Protein AF-0000000070115533 (afdb_homodimer)

Nearest PDB structures (foldseek):
  6m36-assembly1_G  TM=9.032E-01  e=5.619E-07  Bacillus subtilis subsp. subtilis str. 168
  8jzt-assembly1_B  TM=7.294E-01  e=1.011E-05  Mycobacterium tuberculosis H37Rv
  5epv-assembly3_B  TM=5.011E-01  e=3.829E-02  Brucella abortus 2308
  6m36-assembly1_G  TM=9.035E-01  e=6.327E-07  Bacillus subtilis subsp. subtilis str. 168
  8jzt-assembly1_B  TM=7.288E-01  e=1.534E-05  Mycobacterium tuberculosis H37Rv

InterPro domains:
  IPR003594 Histidine kinase/HSP90-like ATPase domain [PF13581] (18-121)
  IPR036890 Histidine kinase/HSP90-like ATPase superfamily [G3DSA:3.30.565.10] (3-129)
  IPR036890 Histidine kinase/HSP90-like ATPase superfamily [SSF55874] (38-122)
  IPR050267 Bacterial Anti-sigma-factor Serine-Protein Kinases [PTHR35526] (6-124)

Solvent-accessible surface area (backbone atoms only — not comparable to full-atom values): 14477 Å² total; per-residue (Å²): 130,43,64,37,44,33,37,35,57,42,35,49,54,94,57,26,30,60,25,51,25,48,20,52,52,24,48,41,45,39,33,50,47,74,46,63,70,55,52,49,39,52,36,50,45,46,25,42,56,43,43,42,47,45,74,74,37,81,33,35,30,42,38,38,39,39,33,51,50,39,37,39,39,42,32,42,30,40,67,50,47,61,68,72,60,86,63,57,89,61,65,47,49,69,66,48,48,52,50,41,57,72,52,28,71,46,71,50,76,42,85,45,97,40,14,46,30,42,38,35,34,42,51,67,41,74,95,32,55,38,57,58,35,54,61,76,75,71,78,82,126,131,44,65,38,44,34,37,34,55,41,35,49,54,94,56,27,30,60,24,50,25,50,19,49,52,24,48,40,46,40,33,51,48,72,46,65,70,56,52,50,39,52,35,50,43,46,27,43,55,42,45,42,46,45,74,74,36,80,32,34,30,41,39,38,39,38,34,50,51,38,38,37,38,41,33,42,31,40,66,48,51,58,67,74,60,85,64,59,88,64,65,49,49,71,66,49,48,52,50,40,59,72,51,28,71,45,70,49,76,42,85,43,96,38,14,49,29,42,38,34,33,42,51,68,42,74,94,30,54,38,55,59,36,53,63,74,76,71,78,82,126

pLDDT: mean 80.83, std 20.6, range [27.3, 98.31]

Structure (mmCIF, N/CA/C/O backbone):
data_AF-0000000070115533-model_v1
#
loop_
_entity.id
_entity.type
_entity.pdbx_description
1 polymer 'Anti-sigma regulatory factor (Ser/Thr protein kinase)'
#
loop_
_atom_site.group_PDB
_atom_site.id
_atom_site.type_symbol
_atom_site.label_atom_id
_atom_site.label_alt_id
_atom_site.label_comp_id
_atom_site.label_asym_id
_atom_site.label_entity_id
_atom_site.label_seq_id
_atom_site.pdbx_PDB_ins_code
_atom_site.Cartn_x
_atom_site.Cartn_y
_atom_site.Cartn_z
_atom_site.occupancy
_atom_site.B_iso_or_equiv
_atom_site.auth_seq_id
_atom_site.auth_comp_id
_atom_site.auth_asym_id
_atom_site.auth_atom_id
_atom_site.pdbx_PDB_model_num
ATOM 1 N N . MET A 1 1 ? 18.891 0.621 12.102 1 50.88 1 MET A N 1
ATOM 2 C CA . MET A 1 1 ? 18.078 1.356 11.133 1 50.88 1 MET A CA 1
ATOM 3 C C . MET A 1 1 ? 16.734 0.677 10.914 1 50.88 1 MET A C 1
ATOM 5 O O . MET A 1 1 ? 16.672 -0.545 10.781 1 50.88 1 MET A O 1
ATOM 9 N N . SER A 1 2 ? 15.57 1.283 11.25 1 74.56 2 SER A N 1
ATOM 10 C CA . SER A 1 2 ? 14.281 0.615 11.359 1 74.56 2 SER A CA 1
ATOM 11 C C . SER A 1 2 ? 13.695 0.3 9.992 1 74.56 2 SER A C 1
ATOM 13 O O . SER A 1 2 ? 14.008 0.979 9.008 1 74.56 2 SER A O 1
ATOM 15 N N . ALA A 1 3 ? 13.172 -0.823 9.805 1 89.06 3 ALA A N 1
ATOM 16 C CA . ALA A 1 3 ? 12.602 -1.35 8.57 1 89.06 3 ALA A CA 1
ATOM 17 C C . ALA A 1 3 ? 11.344 -0.578 8.18 1 89.06 3 ALA A C 1
ATOM 19 O O . ALA A 1 3 ? 10.578 -0.143 9.039 1 89.06 3 ALA A O 1
ATOM 20 N N . LEU A 1 4 ? 11.336 -0.186 6.895 1 93.75 4 LEU A N 1
ATOM 21 C CA . LEU A 1 4 ? 10.078 0.305 6.34 1 93.75 4 LEU A CA 1
ATOM 22 C C . LEU A 1 4 ? 9.188 -0.853 5.906 1 93.75 4 LEU A C 1
ATOM 24 O O . LEU A 1 4 ? 9.672 -1.838 5.344 1 93.75 4 LEU A O 1
ATOM 28 N N . THR A 1 5 ? 7.91 -0.71 6.191 1 96.44 5 THR A N 1
ATOM 29 C CA . THR A 1 5 ? 7.016 -1.812 5.855 1 96.44 5 THR A CA 1
ATOM 30 C C . THR A 1 5 ? 5.746 -1.291 5.188 1 96.44 5 THR A C 1
ATOM 32 O O . THR A 1 5 ? 5.363 -0.135 5.379 1 96.44 5 THR A O 1
ATOM 35 N N . ALA A 1 6 ? 5.148 -2.088 4.355 1 96.94 6 ALA A N 1
ATOM 36 C CA . ALA A 1 6 ? 3.824 -1.917 3.76 1 96.94 6 ALA A CA 1
ATOM 37 C C . ALA A 1 6 ? 3.045 -3.23 3.771 1 96.94 6 ALA A C 1
ATOM 39 O O . ALA A 1 6 ? 3.613 -4.297 3.529 1 96.94 6 ALA A O 1
ATOM 40 N N . HIS A 1 7 ? 1.827 -3.104 4.129 1 96.38 7 HIS A N 1
ATOM 41 C CA . HIS A 1 7 ? 0.889 -4.219 4.109 1 96.38 7 HIS A CA 1
ATOM 42 C C . HIS A 1 7 ? -0.389 -3.855 3.363 1 96.38 7 HIS A C 1
ATOM 44 O O . HIS A 1 7 ? -0.974 -2.797 3.604 1 96.38 7 HIS A O 1
ATOM 50 N N . LEU A 1 8 ? -0.762 -4.766 2.52 1 95.94 8 LEU A N 1
ATOM 51 C CA . LEU A 1 8 ? -1.963 -4.535 1.724 1 95.94 8 LEU A CA 1
ATOM 52 C C . LEU A 1 8 ? -2.799 -5.809 1.624 1 95.94 8 LEU A C 1
ATOM 54 O O . LEU A 1 8 ? -2.277 -6.875 1.288 1 95.94 8 LEU A O 1
ATOM 58 N N . ASP A 1 9 ? -4.078 -5.66 1.971 1 94.06 9 ASP A N 1
ATOM 59 C CA . ASP A 1 9 ? -5.012 -6.699 1.546 1 94.06 9 ASP A CA 1
ATOM 60 C C . ASP A 1 9 ? -5.293 -6.605 0.048 1 94.06 9 ASP A C 1
ATOM 62 O O . ASP A 1 9 ? -5.559 -5.52 -0.473 1 94.06 9 ASP A O 1
ATOM 66 N N . VAL A 1 10 ? -5.207 -7.723 -0.611 1 93.56 10 VAL A N 1
ATOM 67 C CA . VAL A 1 10 ? -5.402 -7.773 -2.057 1 93.56 10 VAL A CA 1
ATOM 68 C C . VAL A 1 10 ? -6.52 -8.758 -2.393 1 93.56 10 VAL A C 1
ATOM 70 O O . VAL A 1 10 ? -6.293 -9.969 -2.445 1 93.56 10 VAL A O 1
ATOM 73 N N . PRO A 1 11 ? -7.703 -8.211 -2.57 1 89.5 11 PRO A N 1
ATOM 74 C CA . PRO A 1 11 ? -8.742 -9.117 -3.084 1 89.5 11 PRO A CA 1
ATOM 75 C C . PRO A 1 11 ? -8.367 -9.734 -4.43 1 89.5 11 PRO A C 1
ATOM 77 O O . PRO A 1 11 ? -7.867 -9.039 -5.316 1 89.5 11 PRO A O 1
ATOM 80 N N . LEU A 1 12 ? -8.625 -11.055 -4.465 1 86.88 12 LEU A N 1
ATOM 81 C CA . LEU A 1 12 ? -8.172 -11.766 -5.652 1 86.88 12 LEU A CA 1
ATOM 82 C C . LEU A 1 12 ? -9.227 -11.727 -6.75 1 86.88 12 LEU A C 1
ATOM 84 O O . LEU A 1 12 ? -10.32 -12.273 -6.59 1 86.88 12 LEU A O 1
ATOM 88 N N . ASN A 1 13 ? -8.953 -10.922 -7.746 1 85.62 13 ASN A N 1
ATOM 89 C CA . ASN A 1 13 ? -9.703 -10.805 -8.992 1 85.62 13 ASN A CA 1
ATOM 90 C C . ASN A 1 13 ? -8.773 -10.664 -10.195 1 85.62 13 ASN A C 1
ATOM 92 O O . ASN A 1 13 ? -7.551 -10.695 -10.047 1 85.62 13 ASN A O 1
ATOM 96 N N . GLN A 1 14 ? -9.242 -10.594 -11.398 1 84.69 14 GLN A N 1
ATOM 97 C CA . GLN A 1 14 ? -8.438 -10.555 -12.617 1 84.69 14 GLN A CA 1
ATOM 98 C C . GLN A 1 14 ? -7.516 -9.344 -12.633 1 84.69 14 GLN A C 1
ATOM 100 O O . GLN A 1 14 ? -6.445 -9.383 -13.242 1 84.69 14 GLN A O 1
ATOM 105 N N . GLY A 1 15 ? -7.879 -8.258 -11.969 1 90.94 15 GLY A N 1
ATOM 106 C CA . GLY A 1 15 ? -7.074 -7.051 -11.977 1 90.94 15 GLY A CA 1
ATOM 107 C C . GLY A 1 15 ? -6.121 -6.957 -10.797 1 90.94 15 GLY A C 1
ATOM 108 O O . GLY A 1 15 ? -5.316 -6.027 -10.711 1 90.94 15 GLY A O 1
ATOM 109 N N . ALA A 1 16 ? -6.148 -7.941 -9.984 1 93.62 16 ALA A N 1
ATOM 110 C CA . ALA A 1 16 ? -5.418 -7.887 -8.719 1 93.62 16 ALA A CA 1
ATOM 111 C C . ALA A 1 16 ? -3.92 -7.738 -8.953 1 93.62 16 ALA A C 1
ATOM 113 O O . ALA A 1 16 ? -3.264 -6.906 -8.328 1 93.62 16 ALA A O 1
ATOM 114 N N . PRO A 1 17 ? -3.328 -8.531 -9.938 1 94.94 17 PRO A N 1
ATOM 115 C CA . PRO A 1 17 ? -1.889 -8.359 -10.156 1 94.94 17 PRO A CA 1
ATOM 116 C C . PRO A 1 17 ? -1.519 -6.945 -10.586 1 94.94 17 PRO A C 1
ATOM 118 O O . PRO A 1 17 ? -0.507 -6.402 -10.141 1 94.94 17 PRO A O 1
ATOM 121 N N . GLY A 1 18 ? -2.338 -6.34 -11.398 1 96.31 18 GLY A N 1
ATOM 122 C CA . GLY A 1 18 ? -2.078 -4.988 -11.875 1 96.31 18 GLY A CA 1
ATOM 123 C C . GLY A 1 18 ? -2.121 -3.947 -10.773 1 96.31 18 GLY A C 1
ATOM 124 O O . GLY A 1 18 ? -1.222 -3.111 -10.672 1 96.31 18 GLY A O 1
ATOM 125 N N . THR A 1 19 ? -3.135 -3.98 -9.977 1 95.12 19 THR A N 1
ATOM 126 C CA . THR A 1 19 ? -3.268 -2.994 -8.906 1 95.12 19 THR A CA 1
ATOM 127 C C . THR A 1 19 ? -2.201 -3.211 -7.836 1 95.12 19 THR A C 1
ATOM 129 O O . THR A 1 19 ? -1.69 -2.248 -7.258 1 95.12 19 THR A O 1
ATOM 132 N N . ALA A 1 20 ? -1.867 -4.438 -7.555 1 97.25 20 ALA A N 1
ATOM 133 C CA . ALA A 1 20 ? -0.802 -4.742 -6.602 1 97.25 20 ALA A CA 1
ATOM 134 C C . ALA A 1 20 ? 0.535 -4.18 -7.074 1 97.25 20 ALA A C 1
ATOM 136 O O . ALA A 1 20 ? 1.274 -3.576 -6.293 1 97.25 20 ALA A O 1
ATOM 137 N N . ARG A 1 21 ? 0.796 -4.391 -8.352 1 97.62 21 ARG A N 1
ATOM 138 C CA . ARG A 1 21 ? 2.027 -3.867 -8.938 1 97.62 21 ARG A CA 1
ATOM 139 C C . ARG A 1 21 ? 2.109 -2.354 -8.766 1 97.62 21 ARG A C 1
ATOM 141 O O . ARG A 1 21 ? 3.129 -1.827 -8.312 1 97.62 21 ARG A O 1
ATOM 148 N N . ARG A 1 22 ? 1.046 -1.705 -9.164 1 97.38 22 ARG A N 1
ATOM 149 C CA . ARG A 1 22 ? 1.038 -0.247 -9.102 1 97.38 22 ARG A CA 1
ATOM 150 C C . ARG A 1 22 ? 1.235 0.238 -7.668 1 97.38 22 ARG A C 1
ATOM 152 O O . ARG A 1 22 ? 1.998 1.176 -7.422 1 97.38 22 ARG A O 1
ATOM 159 N N . ALA A 1 23 ? 0.571 -0.405 -6.746 1 97.81 23 ALA A N 1
ATOM 160 C CA . ALA A 1 23 ? 0.682 -0.014 -5.344 1 97.81 23 ALA A CA 1
ATOM 161 C C . ALA A 1 23 ? 2.105 -0.208 -4.832 1 97.81 23 ALA A C 1
ATOM 163 O O . ALA A 1 23 ? 2.672 0.687 -4.199 1 97.81 23 ALA A O 1
ATOM 164 N N . VAL A 1 24 ? 2.707 -1.347 -5.102 1 98.25 24 VAL A N 1
ATOM 165 C CA . VAL A 1 24 ? 4.031 -1.672 -4.582 1 98.25 24 VAL A CA 1
ATOM 166 C C . VAL A 1 24 ? 5.074 -0.746 -5.203 1 98.25 24 VAL A C 1
ATOM 168 O O . VAL A 1 24 ? 5.965 -0.249 -4.508 1 98.25 24 VAL A O 1
ATOM 171 N N . VAL A 1 25 ? 4.988 -0.488 -6.473 1 98.12 25 VAL A N 1
ATOM 172 C CA . VAL A 1 25 ? 5.938 0.396 -7.137 1 98.12 25 VAL A CA 1
ATOM 173 C C . VAL A 1 25 ? 5.852 1.797 -6.535 1 98.12 25 VAL A C 1
ATOM 175 O O . VAL A 1 25 ? 6.879 2.434 -6.277 1 98.12 25 VAL A O 1
ATOM 178 N N . ALA A 1 26 ? 4.66 2.252 -6.289 1 97.06 26 ALA A N 1
ATOM 179 C CA . ALA A 1 26 ? 4.492 3.561 -5.66 1 97.06 26 ALA A CA 1
ATOM 180 C C . ALA A 1 26 ? 5.129 3.588 -4.277 1 97.06 26 ALA A C 1
ATOM 182 O O . ALA A 1 26 ? 5.781 4.566 -3.906 1 97.06 26 ALA A O 1
ATOM 183 N N . VAL A 1 27 ? 4.949 2.537 -3.516 1 97 27 VAL A N 1
ATOM 184 C CA . VAL A 1 27 ? 5.523 2.428 -2.18 1 97 27 VAL A CA 1
ATOM 185 C C . VAL A 1 27 ? 7.047 2.484 -2.266 1 97 27 VAL A C 1
ATOM 187 O O . VAL A 1 27 ? 7.688 3.244 -1.536 1 97 27 VAL A O 1
ATOM 190 N N . LEU A 1 28 ? 7.602 1.729 -3.139 1 97.12 28 LEU A N 1
ATOM 191 C CA . LEU A 1 28 ? 9.055 1.644 -3.268 1 97.12 28 LEU A CA 1
ATOM 192 C C . LEU A 1 28 ? 9.633 2.977 -3.725 1 97.12 28 LEU A C 1
ATOM 194 O O . LEU A 1 28 ? 10.688 3.395 -3.244 1 97.12 28 LEU A O 1
ATOM 198 N N . LEU A 1 29 ? 8.977 3.639 -4.652 1 96 29 LEU A N 1
ATOM 199 C CA . LEU A 1 29 ? 9.398 4.969 -5.078 1 96 29 LEU A CA 1
ATOM 200 C C . LEU A 1 29 ? 9.391 5.941 -3.904 1 96 29 LEU A C 1
ATOM 202 O O . LEU A 1 29 ? 10.328 6.734 -3.746 1 96 29 LEU A O 1
ATOM 206 N N . GLY A 1 30 ? 8.383 5.809 -3.088 1 94.12 30 GLY A N 1
ATOM 207 C CA . GLY A 1 30 ? 8.312 6.652 -1.906 1 94.12 30 GLY A CA 1
ATOM 208 C C . GLY A 1 30 ? 9.422 6.379 -0.91 1 94.12 30 GLY A C 1
ATOM 209 O O . GLY A 1 30 ? 9.781 7.254 -0.121 1 94.12 30 GLY A O 1
ATOM 210 N N . TRP A 1 31 ? 9.906 5.176 -0.931 1 94.38 31 TRP A N 1
ATOM 211 C CA . TRP A 1 31 ? 10.953 4.785 0.004 1 94.38 31 TRP A CA 1
ATOM 212 C C . TRP A 1 31 ? 12.336 5.121 -0.555 1 94.38 31 TRP A C 1
ATOM 214 O O . TRP A 1 31 ? 13.352 4.898 0.108 1 94.38 31 TRP A O 1
ATOM 224 N N . GLY A 1 32 ? 12.352 5.613 -1.78 1 93.19 32 GLY A N 1
ATOM 225 C CA . GLY A 1 32 ? 13.602 6.137 -2.305 1 93.19 32 GLY A CA 1
ATOM 226 C C . GLY A 1 32 ? 14.242 5.227 -3.328 1 93.19 32 GLY A C 1
ATOM 227 O O . GLY A 1 32 ? 15.352 5.496 -3.799 1 93.19 32 GLY A O 1
ATOM 228 N N . PHE A 1 33 ? 13.609 4.109 -3.672 1 95.19 33 PHE A N 1
ATOM 229 C CA . PHE A 1 33 ? 14.125 3.254 -4.738 1 95.19 33 PHE A CA 1
ATOM 230 C C . PHE A 1 33 ? 13.812 3.846 -6.105 1 95.19 33 PHE A C 1
ATOM 232 O O . PHE A 1 33 ? 12.656 4.16 -6.402 1 95.19 33 PHE A O 1
ATOM 239 N N . ARG A 1 34 ? 14.922 3.912 -7.016 1 93.94 34 ARG A N 1
ATOM 240 C CA . ARG A 1 34 ? 14.719 4.719 -8.211 1 93.94 34 ARG A CA 1
ATOM 241 C C . ARG A 1 34 ? 15.203 3.988 -9.461 1 93.94 34 ARG A C 1
ATOM 243 O O . ARG A 1 34 ? 14.906 4.398 -10.586 1 93.94 34 ARG A O 1
ATOM 250 N N . ASP A 1 35 ? 15.93 2.9 -9.375 1 96.25 35 ASP A N 1
ATOM 251 C CA . ASP A 1 35 ? 16.438 2.205 -10.555 1 96.25 35 ASP A CA 1
ATOM 252 C C . ASP A 1 35 ? 15.305 1.563 -11.352 1 96.25 35 ASP A C 1
ATOM 254 O O . ASP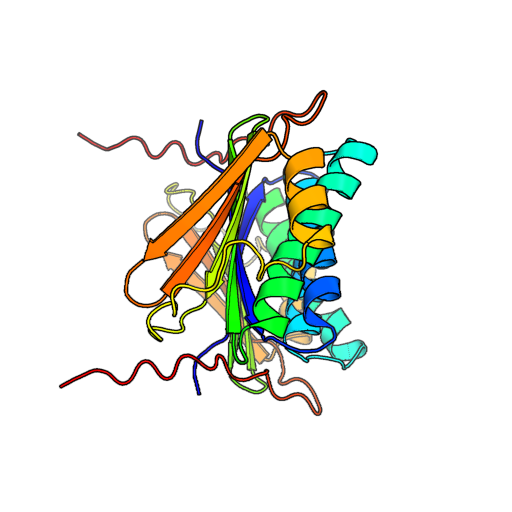 A 1 35 ? 14.633 0.657 -10.859 1 96.25 35 ASP A O 1
ATOM 258 N N . PRO A 1 36 ? 15.148 2.01 -12.617 1 96.5 36 PRO A N 1
ATOM 259 C CA . PRO A 1 36 ? 13.984 1.562 -13.375 1 96.5 36 PRO A CA 1
ATOM 260 C C . PRO A 1 36 ? 14 0.061 -13.656 1 96.5 36 PRO A C 1
ATOM 262 O O . PRO A 1 36 ? 12.953 -0.589 -13.625 1 96.5 36 PRO A O 1
ATOM 265 N N . GLU A 1 37 ? 15.148 -0.45 -13.953 1 96.25 37 GLU A N 1
ATOM 266 C CA . GLU A 1 37 ? 15.234 -1.881 -14.227 1 96.25 37 GLU A CA 1
ATOM 267 C C . GLU A 1 37 ? 14.938 -2.703 -12.977 1 96.25 37 GLU A C 1
ATOM 269 O O . GLU A 1 37 ? 14.273 -3.738 -13.055 1 96.25 37 GLU A O 1
ATOM 274 N N . TRP A 1 38 ? 15.43 -2.219 -11.898 1 96.94 38 TRP A N 1
ATOM 275 C CA . TRP A 1 38 ? 15.18 -2.889 -10.625 1 96.94 38 TRP A CA 1
ATOM 276 C C . TRP A 1 38 ? 13.703 -2.822 -10.258 1 96.94 38 TRP A C 1
ATOM 278 O O . TRP A 1 38 ? 13.125 -3.814 -9.812 1 96.94 38 TRP A O 1
ATOM 288 N N . LEU A 1 39 ? 13.078 -1.67 -10.469 1 97.69 39 LEU A N 1
ATOM 289 C CA . LEU A 1 39 ? 11.648 -1.509 -10.188 1 97.69 39 LEU A CA 1
ATOM 290 C C . LEU A 1 39 ? 10.812 -2.402 -11.102 1 97.69 39 LEU A C 1
ATOM 292 O O . LEU A 1 39 ? 9.805 -2.959 -10.672 1 97.69 39 LEU A O 1
ATOM 296 N N . ASP A 1 40 ? 11.227 -2.566 -12.297 1 97.19 40 ASP A N 1
ATOM 297 C CA . ASP A 1 40 ? 10.555 -3.473 -13.219 1 97.19 40 ASP A CA 1
ATOM 298 C C . ASP A 1 40 ? 10.625 -4.914 -12.727 1 97.19 40 ASP A C 1
ATOM 300 O O . ASP A 1 40 ? 9.633 -5.648 -12.789 1 97.19 40 ASP A O 1
ATOM 304 N N . ALA A 1 41 ? 11.781 -5.25 -12.266 1 96.94 41 ALA A N 1
ATOM 305 C CA . ALA A 1 41 ? 11.953 -6.598 -11.727 1 96.94 41 ALA A CA 1
ATOM 306 C C . ALA A 1 41 ? 11.055 -6.82 -10.516 1 96.94 41 ALA A C 1
ATOM 308 O O . ALA A 1 41 ? 10.406 -7.863 -10.391 1 96.94 41 ALA A O 1
ATOM 309 N N . ALA A 1 42 ? 11.031 -5.855 -9.625 1 97.75 42 ALA A N 1
ATOM 310 C CA . ALA A 1 42 ? 10.156 -5.926 -8.461 1 97.75 42 ALA A CA 1
ATOM 311 C C . ALA A 1 42 ? 8.703 -6.086 -8.875 1 97.75 42 ALA A C 1
ATOM 313 O O . ALA A 1 42 ? 7.973 -6.902 -8.305 1 97.75 42 ALA A O 1
ATOM 314 N N . ALA A 1 43 ? 8.297 -5.328 -9.859 1 97.81 43 ALA A N 1
ATOM 315 C CA . ALA A 1 43 ? 6.93 -5.367 -10.359 1 97.81 43 ALA A CA 1
ATOM 316 C C . ALA A 1 43 ? 6.582 -6.754 -10.906 1 97.81 43 ALA A C 1
ATOM 318 O O . ALA A 1 43 ? 5.484 -7.262 -10.664 1 97.81 43 ALA A O 1
ATOM 319 N N . VAL A 1 44 ? 7.465 -7.316 -11.648 1 96.88 44 VAL A N 1
ATOM 320 C CA . VAL A 1 44 ? 7.242 -8.648 -12.195 1 96.88 44 VAL A CA 1
ATOM 321 C C . VAL A 1 44 ? 7.074 -9.656 -11.062 1 96.88 44 VAL A C 1
ATOM 323 O O . VAL A 1 44 ? 6.168 -10.492 -11.094 1 96.88 44 VAL A O 1
ATOM 326 N N . VAL A 1 45 ? 7.926 -9.57 -10.047 1 96.25 45 VAL A N 1
ATOM 327 C CA . VAL A 1 45 ? 7.863 -10.484 -8.914 1 96.25 45 VAL A CA 1
ATOM 328 C C . VAL A 1 45 ? 6.508 -10.367 -8.219 1 96.25 45 VAL A C 1
ATOM 330 O O . VAL A 1 45 ? 5.855 -11.375 -7.941 1 96.25 45 VAL A O 1
ATOM 333 N N . VAL A 1 46 ? 6.047 -9.156 -8.008 1 96.56 46 VAL A N 1
ATOM 334 C CA . VAL A 1 46 ? 4.758 -8.922 -7.371 1 96.56 46 VAL A CA 1
ATOM 335 C C . VAL A 1 46 ? 3.639 -9.516 -8.227 1 96.56 46 VAL A C 1
ATOM 337 O O . VAL A 1 46 ? 2.746 -10.195 -7.715 1 96.56 46 VAL A O 1
ATOM 340 N N . SER A 1 47 ? 3.703 -9.281 -9.492 1 95.31 47 SER A N 1
ATOM 341 C CA . SER A 1 47 ? 2.688 -9.781 -10.414 1 95.31 47 SER A CA 1
ATOM 342 C C . SER A 1 47 ? 2.613 -11.305 -10.383 1 95.31 47 SER A C 1
ATOM 344 O O . SER A 1 47 ? 1.521 -11.875 -10.383 1 95.31 47 SER A O 1
ATOM 346 N N . GLU A 1 48 ? 3.742 -11.859 -10.398 1 92.69 48 GLU A N 1
ATOM 347 C CA . GLU A 1 48 ? 3.783 -13.312 -10.398 1 92.69 48 GLU A CA 1
ATOM 348 C C . GLU A 1 48 ? 3.25 -13.883 -9.086 1 92.69 48 GLU A C 1
ATOM 350 O O . GLU A 1 48 ? 2.512 -14.875 -9.086 1 92.69 48 GLU A O 1
ATOM 355 N N . LEU A 1 49 ? 3.67 -13.32 -7.961 1 91.56 49 LEU A N 1
ATOM 356 C CA . LEU A 1 49 ? 3.203 -13.773 -6.656 1 91.56 49 LEU A CA 1
ATOM 357 C C . LEU A 1 49 ? 1.684 -13.672 -6.555 1 91.56 49 LEU A C 1
ATOM 359 O O . LEU A 1 49 ? 1.024 -14.617 -6.109 1 91.56 49 LEU A O 1
ATOM 363 N N . VAL A 1 50 ? 1.118 -12.578 -6.965 1 91.81 50 VAL A N 1
ATOM 364 C CA . VAL A 1 50 ? -0.318 -12.336 -6.855 1 91.81 50 VAL A CA 1
ATOM 365 C C . VAL A 1 50 ? -1.061 -13.203 -7.875 1 91.81 50 VAL A C 1
ATOM 367 O O . VAL A 1 50 ? -2.123 -13.75 -7.57 1 91.81 50 VAL A O 1
ATOM 370 N N . THR A 1 51 ? -0.517 -13.328 -9.07 1 88.62 51 THR A N 1
ATOM 371 C CA . THR A 1 51 ? -1.121 -14.188 -10.086 1 88.62 51 THR A CA 1
ATOM 372 C C . THR A 1 51 ? -1.208 -15.625 -9.602 1 88.62 51 THR A C 1
ATOM 374 O O . THR A 1 51 ? -2.227 -16.297 -9.789 1 88.62 51 THR A O 1
ATOM 377 N N . ASN A 1 52 ? -0.164 -16.078 -8.977 1 83.75 52 ASN A N 1
ATOM 378 C CA . ASN A 1 52 ? -0.182 -17.438 -8.422 1 83.75 52 ASN A CA 1
ATOM 379 C C . ASN A 1 52 ? -1.271 -17.594 -7.371 1 83.75 52 ASN A C 1
ATOM 381 O O . ASN A 1 52 ? -1.961 -18.625 -7.336 1 83.75 52 ASN A O 1
ATOM 385 N N . ALA A 1 53 ? -1.358 -16.625 -6.535 1 82.88 53 ALA A N 1
ATOM 386 C CA . ALA A 1 53 ? -2.396 -16.641 -5.508 1 82.88 53 ALA A CA 1
ATOM 387 C C . ALA A 1 53 ? -3.787 -16.672 -6.133 1 82.88 53 ALA A C 1
ATOM 389 O O . ALA A 1 53 ? -4.688 -17.359 -5.637 1 82.88 53 ALA A O 1
ATOM 390 N N . VAL A 1 54 ? -4.004 -15.906 -7.156 1 79.69 54 VAL A N 1
ATOM 391 C CA . VAL A 1 54 ? -5.281 -15.867 -7.863 1 79.69 54 VAL A CA 1
ATOM 392 C C . VAL A 1 54 ? -5.598 -17.25 -8.438 1 79.69 54 VAL A C 1
ATOM 394 O O . VAL A 1 54 ? -6.738 -17.703 -8.367 1 79.69 54 VAL A O 1
ATOM 397 N N . ARG A 1 55 ? -4.605 -17.875 -9.039 1 78.38 55 ARG A N 1
ATOM 398 C CA . ARG A 1 55 ? -4.773 -19.172 -9.688 1 78.38 55 ARG A CA 1
ATOM 399 C C . ARG A 1 55 ? -5.098 -20.25 -8.664 1 78.38 55 ARG A C 1
ATOM 401 O O . ARG A 1 55 ? -5.836 -21.188 -8.961 1 78.38 55 ARG A O 1
ATOM 408 N N . HIS A 1 56 ? -4.473 -20.125 -7.504 1 73.12 56 HIS A N 1
ATOM 409 C CA . HIS A 1 56 ? -4.586 -21.203 -6.527 1 73.12 56 HIS A CA 1
ATOM 410 C C . HIS A 1 56 ? -5.734 -20.953 -5.559 1 73.12 56 HIS A C 1
ATOM 412 O O . HIS A 1 56 ? -6.078 -21.828 -4.762 1 73.12 56 HIS A O 1
ATOM 418 N N . GLY A 1 57 ? -6.152 -19.828 -5.52 1 64.19 57 GLY A N 1
ATOM 419 C CA . GLY A 1 57 ? -7.184 -19.609 -4.516 1 64.19 57 GLY A CA 1
ATOM 420 C C . GLY A 1 57 ? -8.031 -18.375 -4.801 1 64.19 57 GLY A C 1
ATOM 421 O O . GLY A 1 57 ? -7.734 -17.609 -5.715 1 64.19 57 GLY A O 1
ATOM 422 N N . GLY A 1 58 ? -9.242 -18.359 -4.422 1 66.38 58 GLY A N 1
ATOM 423 C CA . GLY A 1 58 ? -10.133 -17.219 -4.32 1 66.38 58 GLY A CA 1
ATOM 424 C C . GLY A 1 58 ? -9.961 -16.438 -3.033 1 66.38 58 GLY A C 1
ATOM 425 O O . GLY A 1 58 ? -9.102 -16.766 -2.211 1 66.38 58 GLY A O 1
ATOM 426 N N . GLY A 1 59 ? -10.469 -15.273 -2.902 1 80.12 59 GLY A N 1
ATOM 427 C CA . GLY A 1 59 ? -10.508 -14.531 -1.655 1 80.12 59 GLY A CA 1
ATOM 428 C C . GLY A 1 59 ? -9.562 -13.336 -1.644 1 80.12 59 GLY A C 1
ATOM 429 O O . GLY A 1 59 ? -9.562 -12.531 -2.576 1 80.12 59 GLY A O 1
ATOM 430 N N . CYS A 1 60 ? -8.914 -13.273 -0.552 1 85.88 60 CYS A N 1
ATOM 431 C CA . CYS A 1 60 ? -8.055 -12.133 -0.276 1 85.88 60 CYS A CA 1
ATOM 432 C C . CYS A 1 60 ? -6.695 -12.578 0.248 1 85.88 60 CYS A C 1
ATOM 434 O O . CYS A 1 60 ? -6.613 -13.5 1.062 1 85.88 60 CYS A O 1
ATOM 436 N N . VAL A 1 61 ? -5.656 -12 -0.341 1 89.75 61 VAL A N 1
ATOM 437 C CA . VAL A 1 61 ? -4.328 -12.305 0.181 1 89.75 61 VAL A CA 1
ATOM 438 C C . VAL A 1 61 ? -3.719 -11.055 0.81 1 89.75 61 VAL A C 1
ATOM 440 O O . VAL A 1 61 ? -4.133 -9.938 0.507 1 89.75 61 VAL A O 1
ATOM 443 N N . ALA A 1 62 ? -2.777 -11.344 1.721 1 92.81 62 ALA A N 1
ATOM 444 C CA . ALA A 1 62 ? -2.002 -10.266 2.33 1 92.81 62 ALA A CA 1
ATOM 445 C C . ALA A 1 62 ? -0.659 -10.094 1.627 1 92.81 62 ALA A C 1
ATOM 447 O O . ALA A 1 62 ? 0.141 -11.023 1.562 1 92.81 62 ALA A O 1
ATOM 448 N N . LEU A 1 63 ? -0.446 -8.938 1.071 1 95.44 63 LEU A N 1
ATOM 449 C CA . LEU A 1 63 ? 0.825 -8.562 0.458 1 95.44 63 LEU A CA 1
ATOM 450 C C . LEU A 1 63 ? 1.651 -7.695 1.404 1 95.44 63 LEU A C 1
ATOM 452 O O . LEU A 1 63 ? 1.154 -6.703 1.94 1 95.44 63 LEU A O 1
ATOM 456 N N . HIS A 1 64 ? 2.877 -8.156 1.639 1 96.25 64 HIS A N 1
ATOM 457 C CA . HIS A 1 64 ? 3.779 -7.445 2.541 1 96.25 64 HIS A CA 1
ATOM 458 C C . HIS A 1 64 ? 5.078 -7.066 1.836 1 96.25 64 HIS A C 1
ATOM 460 O O . HIS A 1 64 ? 5.629 -7.859 1.068 1 96.25 64 HIS A O 1
ATOM 466 N N . VAL A 1 65 ? 5.527 -5.828 2.045 1 97.62 65 VAL A N 1
ATOM 467 C CA . VAL A 1 65 ? 6.816 -5.34 1.565 1 97.62 65 VAL A CA 1
ATOM 468 C C . VAL A 1 65 ? 7.629 -4.793 2.734 1 97.62 65 VAL A C 1
ATOM 470 O O . VAL A 1 65 ? 7.109 -4.047 3.566 1 97.62 65 VAL A O 1
ATOM 473 N N . GLU A 1 66 ? 8.859 -5.211 2.812 1 96.5 66 GLU A N 1
ATOM 474 C CA . GLU A 1 66 ? 9.773 -4.727 3.842 1 96.5 66 GLU A CA 1
ATOM 475 C C . GLU A 1 66 ? 11.094 -4.266 3.232 1 96.5 66 GLU A C 1
ATOM 477 O O . GLU A 1 66 ? 11.688 -4.973 2.414 1 96.5 66 GLU A O 1
ATOM 482 N N . ALA A 1 67 ? 11.516 -3.07 3.672 1 95.56 67 ALA A N 1
ATOM 483 C CA . ALA A 1 67 ? 12.789 -2.543 3.174 1 95.56 67 ALA A CA 1
ATOM 484 C C . ALA A 1 67 ? 13.742 -2.234 4.324 1 95.56 67 ALA A C 1
ATOM 486 O O . ALA A 1 67 ? 13.344 -1.634 5.324 1 95.56 67 ALA A O 1
ATOM 487 N N . HIS A 1 68 ? 14.898 -2.695 4.195 1 90.69 68 HIS A N 1
ATOM 488 C CA . HIS A 1 68 ? 16.031 -2.404 5.07 1 90.69 68 HIS A CA 1
ATOM 489 C C . HIS A 1 68 ? 17.266 -2.023 4.262 1 90.69 68 HIS A C 1
ATOM 491 O O . HIS A 1 68 ? 17.953 -2.893 3.719 1 90.69 68 HIS A O 1
ATOM 497 N N . GLY A 1 69 ? 17.547 -0.69 4.328 1 88.44 69 GLY A N 1
ATOM 498 C CA . GLY A 1 69 ? 18.625 -0.25 3.447 1 88.44 69 GLY A CA 1
ATOM 499 C C . GLY A 1 69 ? 18.344 -0.525 1.982 1 88.44 69 GLY A C 1
ATOM 500 O O . GLY A 1 69 ? 17.328 -0.067 1.442 1 88.44 69 GLY A O 1
ATOM 501 N N . GLU A 1 70 ? 19.219 -1.312 1.374 1 89.75 70 GLU A N 1
ATOM 502 C CA . GLU A 1 70 ? 19.062 -1.621 -0.043 1 89.75 70 GLU A CA 1
ATOM 503 C C . GLU A 1 70 ? 18.312 -2.941 -0.236 1 89.75 70 GLU A C 1
ATOM 505 O O . GLU A 1 70 ? 18.109 -3.381 -1.368 1 89.75 70 GLU A O 1
ATOM 510 N N . ARG A 1 71 ? 17.938 -3.531 0.786 1 92.75 71 ARG A N 1
ATOM 511 C CA . ARG A 1 71 ? 17.297 -4.844 0.729 1 92.75 71 ARG A CA 1
ATOM 512 C C . ARG A 1 71 ? 15.781 -4.727 0.845 1 92.75 71 ARG A C 1
ATOM 514 O O . ARG A 1 71 ? 15.273 -4 1.704 1 92.75 71 ARG A O 1
ATOM 521 N N . VAL A 1 72 ? 15.164 -5.414 -0.053 1 96.88 72 VAL A N 1
ATOM 522 C CA . VAL A 1 72 ? 13.703 -5.418 -0.036 1 96.88 72 VAL A CA 1
ATOM 523 C C . VAL A 1 72 ? 13.188 -6.855 -0.068 1 96.88 72 VAL A C 1
ATOM 525 O O . VAL A 1 72 ? 13.664 -7.672 -0.862 1 96.88 72 VAL A O 1
ATOM 528 N N . MET A 1 73 ? 12.281 -7.129 0.834 1 97.38 73 MET A N 1
ATOM 529 C CA . MET A 1 73 ? 11.547 -8.398 0.868 1 97.38 73 MET A CA 1
ATOM 530 C C . MET A 1 73 ? 10.094 -8.188 0.476 1 97.38 73 MET A C 1
ATOM 532 O O . MET A 1 73 ? 9.453 -7.23 0.917 1 97.38 73 MET A O 1
ATOM 536 N N . VAL A 1 74 ? 9.578 -9.086 -0.375 1 97.44 74 VAL A N 1
ATOM 537 C CA . VAL A 1 74 ? 8.172 -9.102 -0.754 1 97.44 74 VAL A CA 1
ATOM 538 C C . VAL A 1 74 ? 7.555 -10.453 -0.417 1 97.44 74 VAL A C 1
ATOM 540 O O . VAL A 1 74 ? 8.141 -11.5 -0.715 1 97.44 74 VAL A O 1
ATOM 543 N N . SER A 1 75 ? 6.367 -10.422 0.197 1 94.88 75 SER A N 1
ATOM 544 C CA . SER A 1 75 ? 5.723 -11.688 0.513 1 94.88 75 SER A CA 1
ATOM 545 C C . SER A 1 75 ? 4.215 -11.609 0.306 1 94.88 75 SER A C 1
ATOM 547 O O . SER A 1 75 ? 3.627 -10.531 0.39 1 94.88 75 SER A O 1
ATOM 549 N N . VAL A 1 76 ? 3.646 -12.695 -0.01 1 92.56 76 VAL A N 1
ATOM 550 C CA . VAL A 1 76 ? 2.201 -12.867 -0.122 1 92.56 76 VAL A CA 1
ATOM 551 C C . VAL A 1 76 ? 1.752 -14.047 0.735 1 92.56 76 VAL A C 1
ATOM 553 O O . VAL A 1 76 ? 2.348 -15.125 0.678 1 92.56 76 VAL A O 1
ATOM 556 N N . ALA A 1 77 ? 0.783 -13.758 1.604 1 88.25 77 ALA A N 1
ATOM 557 C CA . ALA A 1 77 ? 0.224 -14.805 2.459 1 88.25 77 ALA A CA 1
ATOM 558 C C . ALA A 1 77 ? -1.25 -15.039 2.143 1 88.25 77 ALA A C 1
ATOM 560 O O . ALA A 1 77 ? -2.02 -14.094 1.994 1 88.25 77 ALA A O 1
ATOM 561 N N . ASP A 1 78 ? -1.603 -16.281 1.848 1 76 78 ASP A N 1
ATOM 562 C CA . ASP A 1 78 ? -3 -16.656 1.653 1 76 78 ASP A CA 1
ATOM 563 C C . ASP A 1 78 ? -3.643 -17.094 2.973 1 76 78 ASP A C 1
ATOM 565 O O . ASP A 1 78 ? -2.965 -17.609 3.859 1 76 78 ASP A O 1
ATOM 569 N N . GLY A 1 79 ? -4.641 -16.375 3.568 1 57.56 79 GLY A N 1
ATOM 570 C CA . GLY A 1 79 ? -5.355 -16.812 4.758 1 57.56 79 GLY A CA 1
ATOM 571 C C . GLY A 1 79 ? -5.82 -18.25 4.684 1 57.56 79 GLY A C 1
ATOM 572 O O . GLY A 1 79 ? -6.535 -18.734 5.57 1 57.56 79 GLY A O 1
ATOM 573 N N . SER A 1 80 ? -5.867 -18.812 3.598 1 46.22 80 SER A N 1
ATOM 574 C CA . SER A 1 80 ? -6.527 -20.109 3.541 1 46.22 80 SER A CA 1
ATOM 575 C C . SER A 1 80 ? -5.809 -21.141 4.418 1 46.22 80 SER A C 1
ATOM 577 O O . SER A 1 80 ? -4.586 -21.266 4.359 1 46.22 80 SER A O 1
ATOM 579 N N . SER A 1 81 ? -6.25 -21.25 5.672 1 39.59 81 SER A N 1
ATOM 580 C CA . SER A 1 81 ? -5.992 -22.484 6.41 1 39.59 81 SER A CA 1
ATOM 581 C C . SER A 1 81 ? -6.035 -23.703 5.492 1 39.59 81 SER A C 1
ATOM 583 O O . SER A 1 81 ? -6.117 -24.844 5.961 1 39.59 81 SER A O 1
ATOM 585 N N . VAL A 1 82 ? -6.602 -23.656 4.422 1 37.62 82 VAL A N 1
ATOM 586 C CA . VAL A 1 82 ? -6.605 -24.953 3.76 1 37.62 82 VAL A CA 1
ATOM 587 C C . VAL A 1 82 ? -5.168 -25.453 3.602 1 37.62 82 VAL A C 1
ATOM 589 O O . VAL A 1 82 ? -4.258 -24.656 3.332 1 37.62 82 VAL A O 1
ATOM 592 N N . VAL A 1 83 ? -4.914 -26.5 4.375 1 36.44 83 VAL A N 1
ATOM 593 C CA . VAL A 1 83 ? -3.732 -27.359 4.273 1 36.44 83 VAL A CA 1
ATOM 594 C C . VAL A 1 83 ? -3.17 -27.297 2.855 1 36.44 83 VAL A C 1
ATOM 596 O O . VAL A 1 83 ? -3.881 -27.562 1.887 1 36.44 83 VAL A O 1
ATOM 599 N N . PRO A 1 84 ? -2.098 -26.547 2.748 1 38 84 PRO A N 1
ATOM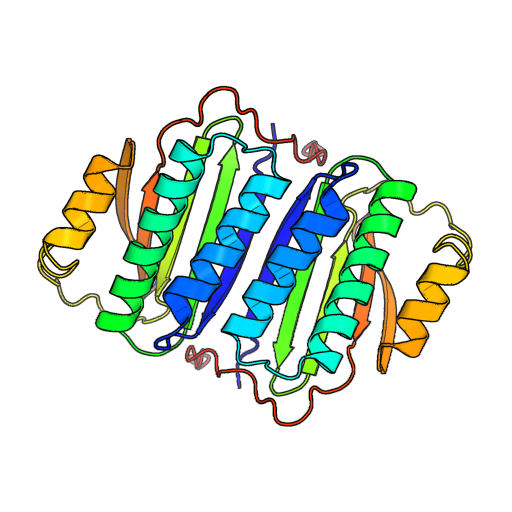 600 C CA . PRO A 1 84 ? -1.44 -26.672 1.446 1 38 84 PRO A CA 1
ATOM 601 C C . PRO A 1 84 ? -1.476 -28.109 0.906 1 38 84 PRO A C 1
ATOM 603 O O . PRO A 1 84 ? -1.164 -29.047 1.634 1 38 84 PRO A O 1
ATOM 606 N N . ARG A 1 85 ? -2.477 -28.469 0.325 1 35.97 85 ARG A N 1
ATOM 607 C CA . ARG A 1 85 ? -2.107 -29.688 -0.388 1 3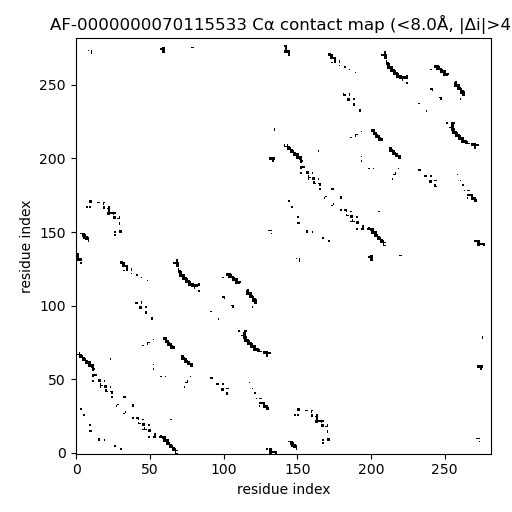5.97 85 ARG A CA 1
ATOM 608 C C . ARG A 1 85 ? -0.706 -29.578 -0.978 1 35.97 85 ARG A C 1
ATOM 610 O O . ARG A 1 85 ? -0.273 -28.484 -1.358 1 35.97 85 ARG A O 1
ATOM 617 N N . ARG A 1 86 ? 0.13 -30.406 -0.511 1 35.75 86 ARG A N 1
ATOM 618 C CA . ARG A 1 86 ? 1.436 -30.609 -1.128 1 35.75 86 ARG A CA 1
ATOM 619 C C . ARG A 1 86 ? 1.414 -30.219 -2.602 1 35.75 86 ARG A C 1
ATOM 621 O O . ARG A 1 86 ? 0.872 -30.953 -3.436 1 35.75 86 ARG A O 1
ATOM 628 N N . ARG A 1 87 ? 0.978 -28.953 -2.832 1 41.06 87 ARG A N 1
ATOM 629 C CA . ARG A 1 87 ? 1.039 -28.719 -4.27 1 41.06 87 ARG A CA 1
ATOM 630 C C . ARG A 1 87 ? 2.475 -28.797 -4.777 1 41.06 87 ARG A C 1
ATOM 632 O O . ARG A 1 87 ? 3.41 -28.406 -4.074 1 41.06 87 ARG A O 1
ATOM 639 N N . ASP A 1 88 ? 2.742 -29.578 -5.688 1 38.59 88 ASP A N 1
ATOM 640 C CA . ASP A 1 88 ? 4 -29.781 -6.395 1 38.59 88 ASP A CA 1
ATOM 641 C C . ASP A 1 88 ? 4.672 -28.453 -6.734 1 38.59 88 ASP A C 1
ATOM 643 O O . ASP A 1 88 ? 3.994 -27.484 -7.055 1 38.59 88 ASP A O 1
ATOM 647 N N . PRO A 1 89 ? 5.84 -28.125 -6.164 1 42.19 89 PRO A N 1
ATOM 648 C CA . PRO A 1 89 ? 6.648 -26.984 -6.598 1 42.19 89 PRO A CA 1
ATOM 649 C C . PRO A 1 89 ? 6.254 -26.469 -7.98 1 42.19 89 PRO A C 1
ATOM 651 O O . PRO A 1 89 ? 6.656 -25.375 -8.375 1 42.19 89 PRO A O 1
ATOM 654 N N . ASP A 1 90 ? 5.621 -27.281 -8.703 1 41.22 90 ASP A N 1
ATOM 655 C CA . ASP A 1 90 ? 5.27 -27.031 -10.102 1 41.22 90 ASP A CA 1
ATOM 656 C C . ASP A 1 90 ? 4.078 -26.078 -10.203 1 41.22 90 ASP A C 1
ATOM 658 O O . ASP A 1 90 ? 3.572 -25.828 -11.305 1 41.22 90 ASP A O 1
ATOM 662 N N . ASP A 1 91 ? 3.449 -25.859 -9.109 1 49.94 91 ASP A N 1
ATOM 663 C CA . ASP A 1 91 ? 2.166 -25.203 -9.281 1 49.94 91 ASP A CA 1
ATOM 664 C C . ASP A 1 91 ? 2.357 -23.719 -9.594 1 49.94 91 ASP A C 1
ATOM 666 O O . ASP A 1 91 ? 1.393 -23 -9.875 1 49.94 91 ASP A O 1
ATOM 670 N N . VAL A 1 92 ? 3.402 -22.984 -8.992 1 49.88 92 VAL A N 1
ATOM 671 C CA . VAL A 1 92 ? 3.705 -21.75 -9.695 1 49.88 92 VAL A CA 1
ATOM 672 C C . VAL A 1 92 ? 3.914 -22.031 -11.18 1 49.88 92 VAL A C 1
ATOM 674 O O . VAL A 1 92 ? 4.668 -22.938 -11.547 1 49.88 92 VAL A O 1
ATOM 677 N N . GLY A 1 93 ? 3.002 -22.031 -11.938 1 53 93 GLY A N 1
ATOM 678 C CA . GLY A 1 93 ? 3.273 -22.344 -13.336 1 53 93 GLY A CA 1
ATOM 679 C C . GLY A 1 93 ? 4.727 -22.141 -13.719 1 53 93 GLY A C 1
ATOM 680 O O . GLY A 1 93 ? 5.43 -21.344 -13.094 1 53 93 GLY A O 1
ATOM 681 N N . GLY A 1 94 ? 5.348 -23.172 -14.164 1 62.09 94 GLY A N 1
ATOM 682 C CA . GLY A 1 94 ? 6.75 -23.312 -14.531 1 62.09 94 GLY A CA 1
ATOM 683 C C . GLY A 1 94 ? 7.375 -22 -15 1 62.09 94 GLY A C 1
ATOM 684 O O . GLY A 1 94 ? 8.5 -21.672 -14.617 1 62.09 94 GLY A O 1
ATOM 685 N N . ARG A 1 95 ? 6.688 -21.094 -15.602 1 73.56 95 ARG A N 1
ATOM 686 C CA . ARG A 1 95 ? 7.258 -19.859 -16.141 1 73.56 95 ARG A CA 1
ATOM 687 C C . ARG A 1 95 ? 7.375 -18.797 -15.047 1 73.56 95 ARG A C 1
ATOM 689 O O . ARG A 1 95 ? 8.383 -18.094 -14.969 1 73.56 95 ARG A O 1
ATOM 696 N N . GLY A 1 96 ? 6.426 -18.844 -14.062 1 84.31 96 GLY A N 1
ATOM 697 C CA . GLY A 1 96 ? 6.441 -17.828 -13.039 1 84.31 96 GLY A CA 1
ATOM 698 C C . GLY A 1 96 ? 7.555 -18.016 -12.023 1 84.31 96 GLY A C 1
ATOM 699 O O . GLY A 1 96 ? 8.219 -17.047 -11.641 1 84.31 96 GLY A O 1
ATOM 700 N N . ILE A 1 97 ? 7.832 -19.172 -11.734 1 82.56 97 ILE A N 1
ATOM 701 C CA . ILE A 1 97 ? 8.891 -19.453 -10.766 1 82.56 97 ILE A CA 1
ATOM 702 C C . ILE A 1 97 ? 10.25 -19.141 -11.383 1 82.56 97 ILE A C 1
ATOM 704 O O . ILE A 1 97 ? 11.148 -18.641 -10.711 1 82.56 97 ILE A O 1
ATOM 708 N N . ALA A 1 98 ? 10.336 -19.531 -12.586 1 88.62 98 ALA A N 1
ATOM 709 C CA . ALA A 1 98 ? 11.586 -19.234 -13.289 1 88.62 98 ALA A CA 1
ATOM 710 C C . ALA A 1 98 ? 11.859 -17.734 -13.32 1 88.62 98 ALA A C 1
ATOM 712 O O . ALA A 1 98 ? 13 -17.312 -13.172 1 88.62 98 ALA A O 1
ATOM 713 N N . LEU A 1 99 ? 10.828 -17 -13.516 1 90 99 LEU A N 1
ATOM 714 C CA . LEU A 1 99 ? 10.977 -15.547 -13.531 1 90 99 LEU A CA 1
ATOM 715 C C . LEU A 1 99 ? 11.383 -15.023 -12.164 1 90 99 LEU A C 1
ATOM 717 O O . LEU A 1 99 ? 12.273 -14.18 -12.055 1 90 99 LEU A O 1
ATOM 721 N N . ILE A 1 100 ? 10.719 -15.57 -11.125 1 92.38 100 ILE A N 1
ATOM 722 C CA . ILE A 1 100 ? 11.039 -15.156 -9.766 1 92.38 100 ILE A CA 1
ATOM 723 C C . ILE A 1 100 ? 12.492 -15.5 -9.445 1 92.38 100 ILE A C 1
ATOM 725 O O . ILE A 1 100 ? 13.227 -14.672 -8.906 1 92.38 100 ILE A O 1
ATOM 729 N N . GLU A 1 101 ? 12.914 -16.594 -9.844 1 91.12 101 GLU A N 1
ATOM 730 C CA . GLU A 1 101 ? 14.289 -17.031 -9.594 1 91.12 101 GLU A CA 1
ATOM 731 C C . GLU A 1 101 ? 15.289 -16.156 -10.336 1 91.12 101 GLU A C 1
ATOM 733 O O . GLU A 1 101 ? 16.344 -15.812 -9.797 1 91.12 101 GLU A O 1
ATOM 738 N N . ALA A 1 102 ? 14.961 -15.781 -11.516 1 93.25 102 ALA A N 1
ATOM 739 C CA . ALA A 1 102 ? 15.852 -14.977 -12.352 1 93.25 102 ALA A CA 1
ATOM 740 C C . ALA A 1 102 ? 15.93 -13.539 -11.844 1 93.25 102 ALA A C 1
ATOM 742 O O . ALA A 1 102 ? 16.953 -12.875 -12 1 93.25 102 ALA A O 1
ATOM 743 N N . LEU A 1 103 ? 14.906 -13.148 -11.172 1 94.38 103 LEU A N 1
ATOM 744 C CA . LEU A 1 103 ? 14.805 -11.719 -10.883 1 94.38 103 LEU A CA 1
ATOM 745 C C . LEU A 1 103 ? 15.016 -11.453 -9.391 1 94.38 103 LEU A C 1
ATOM 747 O O . LEU A 1 103 ? 14.883 -10.312 -8.938 1 94.38 103 LEU A O 1
ATOM 751 N N . SER A 1 104 ? 15.281 -12.422 -8.633 1 95.94 104 SER A N 1
ATOM 752 C CA . SER A 1 104 ? 15.414 -12.219 -7.191 1 95.94 104 SER A CA 1
ATOM 753 C C . SER A 1 104 ? 16.641 -12.93 -6.645 1 95.94 104 SER A C 1
ATOM 755 O O . SER A 1 104 ? 17.281 -13.719 -7.352 1 95.94 104 SER A O 1
ATOM 757 N N . ALA A 1 105 ? 17.031 -12.555 -5.449 1 96.31 105 ALA A N 1
ATOM 758 C CA . ALA A 1 105 ? 18.188 -13.156 -4.777 1 96.31 105 ALA A CA 1
ATOM 759 C C . ALA A 1 105 ? 17.797 -14.453 -4.082 1 96.31 105 ALA A C 1
ATOM 761 O O . ALA A 1 105 ? 18.672 -15.172 -3.574 1 96.31 105 ALA A O 1
ATOM 762 N N . GLY A 1 106 ? 16.516 -14.766 -3.975 1 93.75 106 GLY A N 1
ATOM 763 C CA . GLY A 1 106 ? 16.016 -15.984 -3.361 1 93.75 106 GLY A CA 1
ATOM 764 C C . GLY A 1 106 ? 14.555 -15.883 -2.939 1 93.75 106 GLY A C 1
ATOM 765 O O . GLY A 1 106 ? 13.977 -14.789 -2.943 1 93.75 106 GLY A O 1
ATOM 766 N N . TRP A 1 107 ? 13.977 -17.078 -2.703 1 91.94 107 TRP A N 1
ATOM 767 C CA . TRP A 1 107 ? 12.586 -17.109 -2.246 1 91.94 107 TRP A CA 1
ATOM 768 C C . TRP A 1 107 ? 12.328 -18.328 -1.382 1 91.94 107 TRP A C 1
ATOM 770 O O . TRP A 1 107 ? 13.078 -19.312 -1.443 1 91.94 107 TRP A O 1
ATOM 780 N N . THR A 1 108 ? 11.367 -18.219 -0.492 1 90.5 108 THR A N 1
ATOM 781 C CA . THR A 1 108 ? 10.984 -19.312 0.385 1 90.5 108 THR A CA 1
ATOM 782 C C . THR A 1 108 ? 9.469 -19.422 0.479 1 90.5 108 THR A C 1
ATOM 784 O O . THR A 1 108 ? 8.75 -18.484 0.157 1 90.5 108 THR A O 1
ATOM 787 N N . VAL A 1 109 ? 8.969 -20.609 0.768 1 86.69 109 VAL A N 1
ATOM 788 C CA . VAL A 1 109 ? 7.566 -20.875 1.074 1 86.69 109 VAL A CA 1
ATOM 789 C C . VAL A 1 109 ? 7.43 -21.344 2.52 1 86.69 109 VAL A C 1
ATOM 791 O O . VAL A 1 109 ? 8.172 -22.219 2.967 1 86.69 109 VAL A O 1
ATOM 794 N N . HIS A 1 110 ? 6.695 -20.547 3.232 1 82.81 110 HIS A N 1
ATOM 795 C CA . HIS A 1 110 ? 6.449 -20.938 4.617 1 82.81 110 HIS A CA 1
ATOM 796 C C . HIS A 1 110 ? 4.984 -21.312 4.828 1 82.81 110 HIS A C 1
ATOM 798 O O . HIS A 1 110 ? 4.09 -20.641 4.297 1 82.81 110 HIS A O 1
ATOM 804 N N . ASN A 1 111 ? 4.785 -22.562 5.316 1 72.19 111 ASN A N 1
ATOM 805 C CA . ASN A 1 111 ? 3.445 -22.969 5.742 1 72.19 111 ASN A CA 1
ATOM 806 C C . ASN A 1 111 ? 3.109 -22.406 7.125 1 72.19 111 ASN A C 1
ATOM 808 O O . ASN A 1 111 ? 3.889 -22.562 8.062 1 72.19 111 ASN A O 1
ATOM 812 N N . HIS A 1 112 ? 2.461 -21.219 7.195 1 52.75 112 HIS A N 1
ATOM 813 C CA . HIS A 1 112 ? 2.162 -20.656 8.508 1 52.75 112 HIS A CA 1
ATOM 814 C C . HIS A 1 112 ? 0.663 -20.672 8.789 1 52.75 112 HIS A C 1
ATOM 816 O O . HIS A 1 112 ? -0.13 -20.188 7.977 1 52.75 112 HIS A O 1
ATOM 822 N N . GLU A 1 113 ? 0.351 -20.859 10.141 1 52.72 113 GLU A N 1
ATOM 823 C CA . GLU A 1 113 ? -0.939 -20.797 10.82 1 52.72 113 GLU A CA 1
ATOM 824 C C . GLU A 1 113 ? -2.086 -21.094 9.859 1 52.72 113 GLU A C 1
ATOM 826 O O . GLU A 1 113 ? -3.066 -20.359 9.805 1 52.72 113 GLU A O 1
ATOM 831 N N . GLY A 1 114 ? -2.029 -22.031 9.094 1 57.41 114 GLY A N 1
ATOM 832 C CA . GLY A 1 114 ? -3.174 -22.422 8.281 1 57.41 114 GLY A CA 1
ATOM 833 C C . GLY A 1 114 ? -3.195 -21.75 6.926 1 57.41 114 GLY A C 1
ATOM 834 O O . GLY A 1 114 ? -4.164 -21.875 6.176 1 57.41 114 GLY A O 1
ATOM 835 N N . GLY A 1 115 ? -2.023 -20.969 6.695 1 69.06 115 GLY A N 1
ATOM 836 C CA . GLY A 1 115 ? -1.926 -20.422 5.355 1 69.06 115 GLY A CA 1
ATOM 837 C C . GLY A 1 115 ? -0.523 -20.484 4.781 1 69.06 115 GLY A C 1
ATOM 838 O O . GLY A 1 115 ? 0.374 -21.078 5.391 1 69.06 115 GLY A O 1
ATOM 839 N N . LYS A 1 116 ? -0.38 -20.312 3.525 1 81.81 116 LYS A N 1
ATOM 840 C CA . LYS A 1 116 ? 0.879 -20.359 2.787 1 81.81 116 LYS A CA 1
ATOM 841 C C . LYS A 1 116 ? 1.396 -18.953 2.506 1 81.81 116 LYS A C 1
ATOM 843 O O . LYS A 1 116 ? 0.625 -18.062 2.141 1 81.81 116 LYS A O 1
ATOM 848 N N . GLN A 1 117 ? 2.639 -18.828 2.979 1 88.94 117 GLN A N 1
ATOM 849 C CA . GLN A 1 117 ? 3.289 -17.547 2.674 1 88.94 117 GLN A CA 1
ATOM 850 C C . GLN A 1 117 ? 4.492 -17.75 1.76 1 88.94 117 GLN A C 1
ATOM 852 O O . GLN A 1 117 ? 5.367 -18.578 2.049 1 88.94 117 GLN A O 1
ATOM 857 N N . VAL A 1 118 ? 4.5 -17.094 0.651 1 90.75 118 VAL A N 1
ATOM 858 C CA . VAL A 1 118 ? 5.66 -17.062 -0.232 1 90.75 118 VAL A CA 1
ATOM 859 C C . VAL A 1 118 ? 6.438 -15.773 -0.01 1 90.75 118 VAL A C 1
ATOM 861 O O . VAL A 1 118 ? 5.871 -14.68 -0.073 1 90.75 118 VAL A O 1
ATOM 864 N N . ARG A 1 119 ? 7.734 -15.914 0.258 1 94.25 119 ARG A N 1
ATOM 865 C CA . ARG A 1 119 ? 8.602 -14.773 0.521 1 94.25 119 ARG A CA 1
ATOM 866 C C . ARG A 1 119 ? 9.727 -14.695 -0.504 1 94.25 119 ARG A C 1
ATOM 868 O O . ARG A 1 119 ? 10.438 -15.68 -0.736 1 94.25 119 ARG A O 1
ATOM 875 N N . VAL A 1 120 ? 9.898 -13.562 -1.108 1 95.81 120 VAL A N 1
ATOM 876 C CA . VAL A 1 120 ? 10.922 -13.359 -2.133 1 95.81 120 VAL A CA 1
ATOM 877 C C . VAL A 1 120 ? 11.867 -12.242 -1.699 1 95.81 120 VAL A C 1
ATOM 879 O O . VAL A 1 120 ? 11.43 -11.156 -1.316 1 95.81 120 VAL A O 1
ATOM 882 N N . ARG A 1 121 ? 13.102 -12.523 -1.689 1 97.69 121 ARG A N 1
ATOM 883 C CA . ARG A 1 121 ? 14.133 -11.516 -1.486 1 97.69 121 ARG A CA 1
ATOM 884 C C . ARG A 1 121 ? 14.609 -10.938 -2.816 1 97.69 121 ARG A C 1
ATOM 886 O O . ARG A 1 121 ? 15.219 -11.641 -3.625 1 97.69 121 ARG A O 1
ATOM 893 N N . LEU A 1 122 ? 14.383 -9.672 -3 1 97.62 122 LEU A N 1
ATOM 894 C CA . LEU A 1 122 ? 14.82 -9.039 -4.238 1 97.62 122 LEU A CA 1
ATOM 895 C C . LEU A 1 122 ? 16.328 -8.82 -4.227 1 97.62 122 LEU A C 1
ATOM 897 O O . LEU A 1 122 ? 16.953 -8.766 -3.162 1 97.62 122 LEU A O 1
ATOM 901 N N . HIS A 1 123 ? 16.922 -8.664 -5.488 1 96.62 123 HIS A N 1
ATOM 902 C CA . HIS A 1 123 ? 18.297 -8.203 -5.562 1 96.62 123 HIS A CA 1
ATOM 903 C C . HIS A 1 123 ? 18.453 -6.82 -4.938 1 96.62 123 HIS A C 1
ATOM 905 O O . HIS A 1 123 ? 17.516 -6.023 -4.945 1 96.62 123 HIS A O 1
ATOM 911 N N . PRO A 1 124 ? 19.641 -6.656 -4.395 1 95 124 PRO A N 1
ATOM 912 C CA . PRO A 1 124 ? 19.859 -5.297 -3.895 1 95 124 PRO A CA 1
ATOM 913 C C . PRO A 1 124 ? 19.672 -4.238 -4.98 1 95 124 PRO A C 1
ATOM 915 O O . PRO A 1 124 ? 20.094 -4.445 -6.125 1 95 124 PRO A O 1
ATOM 918 N N . CYS A 1 125 ? 19 -3.221 -4.648 1 94.25 125 CYS A N 1
ATOM 919 C CA . CYS A 1 125 ? 18.766 -2.131 -5.59 1 94.25 125 CYS A CA 1
ATOM 920 C C . CYS A 1 125 ? 20.031 -1.286 -5.758 1 94.25 125 CYS A C 1
ATOM 922 O O . CYS A 1 125 ? 20.562 -0.763 -4.777 1 94.25 125 CYS A O 1
ATOM 924 N N . PRO A 1 126 ? 20.406 -1.082 -7.043 1 89.69 126 PRO A N 1
ATOM 925 C CA . PRO A 1 126 ? 21.594 -0.26 -7.258 1 89.69 126 PRO A CA 1
ATOM 926 C C . PRO A 1 126 ? 21.422 1.176 -6.766 1 89.69 126 PRO A C 1
ATOM 928 O O . PRO A 1 126 ? 20.406 1.818 -7.078 1 89.69 126 PRO A O 1
ATOM 931 N N . GLY A 1 127 ? 22.344 1.733 -6.012 1 84.88 127 GLY A N 1
ATOM 932 C CA . GLY A 1 127 ? 22.375 3.135 -5.625 1 84.88 127 GLY A CA 1
ATOM 933 C C . GLY A 1 127 ? 21.359 3.484 -4.559 1 84.88 127 GLY A C 1
ATOM 934 O O . GLY A 1 127 ? 21.219 4.648 -4.176 1 84.88 127 GLY A O 1
ATOM 935 N N . ALA A 1 128 ? 20.562 2.48 -4.242 1 77.69 128 ALA A N 1
ATOM 936 C CA . ALA A 1 128 ? 19.453 2.809 -3.348 1 77.69 128 ALA A CA 1
ATOM 937 C C . ALA A 1 128 ? 19.828 2.559 -1.89 1 77.69 128 ALA A C 1
ATOM 939 O O . ALA A 1 128 ? 20.625 1.66 -1.594 1 77.69 128 ALA A O 1
ATOM 940 N N . THR A 1 129 ? 19.469 3.59 -1.025 1 74 129 THR A N 1
ATOM 941 C CA . THR A 1 129 ? 19.344 3.354 0.409 1 74 129 THR A CA 1
ATOM 942 C C . THR A 1 129 ? 17.969 3.787 0.91 1 74 129 THR A C 1
ATOM 944 O O . THR A 1 129 ? 17.578 4.945 0.746 1 74 129 THR A O 1
ATOM 947 N N . ALA A 1 130 ? 17.234 2.719 1.38 1 76.75 130 ALA A N 1
ATOM 948 C CA . ALA A 1 130 ? 15.898 3.045 1.872 1 76.75 130 ALA A CA 1
ATOM 949 C C . ALA A 1 130 ? 15.945 4.207 2.857 1 76.75 130 ALA A C 1
ATOM 951 O O . ALA A 1 130 ? 16.891 4.328 3.645 1 76.75 130 ALA A O 1
ATOM 952 N N . ALA A 1 131 ? 14.977 5.086 2.66 1 72.88 131 ALA A N 1
ATOM 953 C CA . ALA A 1 131 ? 14.852 6.148 3.654 1 72.88 131 ALA A CA 1
ATOM 954 C C . ALA A 1 131 ? 14.68 5.57 5.055 1 72.88 131 ALA A C 1
ATOM 956 O O . ALA A 1 131 ? 14.25 4.422 5.211 1 72.88 131 ALA A O 1
ATOM 957 N N . GLU A 1 132 ? 15.375 6.113 6.074 1 64.44 132 GLU A N 1
ATOM 958 C CA . GLU A 1 132 ? 15.297 5.621 7.449 1 64.44 132 GLU A CA 1
ATOM 959 C C . GLU A 1 132 ? 13.945 5.957 8.078 1 64.44 132 GLU A C 1
ATOM 961 O O . GLU A 1 132 ? 13.375 7.012 7.801 1 64.44 132 GLU A O 1
ATOM 966 N N . SER A 1 133 ? 13.266 4.906 8.688 1 60.59 133 SER A N 1
ATOM 967 C CA . SER A 1 133 ? 12.078 5.172 9.492 1 60.59 133 SER A CA 1
ATOM 968 C C . SER A 1 133 ? 12.438 5.965 10.75 1 60.59 133 SER A C 1
ATOM 970 O O . SER A 1 133 ? 13.523 5.801 11.305 1 60.59 133 SER A O 1
ATOM 972 N N . GLY A 1 134 ? 12.562 7.188 10.812 1 49.78 134 GLY A N 1
ATOM 973 C CA . GLY A 1 134 ? 12.953 7.965 11.984 1 49.78 134 GLY A CA 1
ATOM 974 C C . GLY A 1 134 ? 12.531 7.32 13.289 1 49.78 134 GLY A C 1
ATOM 975 O O . GLY A 1 134 ? 12.633 7.934 14.352 1 49.78 134 GLY A O 1
ATOM 976 N N . THR A 1 135 ? 11.766 6.324 13.469 1 46.53 135 THR A N 1
ATOM 977 C CA . THR A 1 135 ? 11.352 5.906 14.805 1 46.53 135 THR A CA 1
ATOM 978 C C . THR A 1 135 ? 12.445 5.074 15.469 1 46.53 135 THR A C 1
ATOM 980 O O . THR A 1 135 ? 12.75 3.969 15.023 1 46.53 135 THR A O 1
ATOM 983 N N . SER A 1 136 ? 13.641 5.695 15.898 1 37.53 136 SER A N 1
ATOM 984 C CA . SER A 1 136 ? 14.453 4.938 16.844 1 37.53 136 SER A CA 1
ATOM 985 C C . SER A 1 136 ? 13.617 4.461 18.031 1 37.53 136 SER A C 1
ATOM 987 O O . SER A 1 136 ? 13.133 5.273 18.812 1 37.53 136 SER A O 1
ATOM 989 N N . ARG A 1 137 ? 12.82 3.439 17.922 1 34.78 137 ARG A N 1
ATOM 990 C CA . ARG A 1 137 ? 12.297 2.828 19.141 1 34.78 137 ARG A CA 1
ATOM 991 C C . ARG A 1 137 ? 13.422 2.564 20.141 1 34.78 137 ARG A C 1
ATOM 993 O O . ARG A 1 137 ? 14.242 1.671 19.938 1 34.78 137 ARG A O 1
ATOM 1000 N N . GLU A 1 138 ? 14.094 3.506 20.734 1 31.77 138 GLU A N 1
ATOM 1001 C CA . GLU A 1 138 ? 14.836 3.221 21.953 1 31.77 138 GLU A CA 1
ATOM 1002 C C . GLU A 1 138 ? 13.992 2.418 22.938 1 31.77 138 GLU A C 1
ATOM 1004 O O . GLU A 1 138 ? 12.875 2.814 23.266 1 31.77 138 GLU A O 1
ATOM 1009 N N . ASP A 1 139 ? 14.125 1.104 22.969 1 33.19 139 ASP A N 1
ATOM 1010 C CA . ASP A 1 139 ? 13.82 0.25 24.109 1 33.19 139 ASP A CA 1
ATOM 1011 C C . ASP A 1 139 ? 14.078 0.979 25.422 1 33.19 139 ASP A C 1
ATOM 1013 O O . ASP A 1 139 ? 15.219 1.357 25.719 1 33.19 139 ASP A O 1
ATOM 1017 N N . ALA A 1 140 ? 13.25 1.842 25.984 1 32.12 140 ALA A N 1
ATOM 1018 C CA . ALA A 1 140 ? 13.344 2.203 27.406 1 32.12 140 ALA A CA 1
ATOM 1019 C C . ALA A 1 140 ? 13.664 0.984 28.266 1 32.12 140 ALA A C 1
ATOM 1021 O O . ALA A 1 140 ? 12.883 0.036 28.328 1 32.12 140 ALA A O 1
ATOM 1022 N N . ALA A 1 141 ? 14.984 0.584 28.578 1 27.3 141 ALA A N 1
ATOM 1023 C CA . ALA A 1 141 ? 15.328 -0.098 29.812 1 27.3 141 ALA A CA 1
ATOM 1024 C C . ALA A 1 141 ? 14.891 0.721 31.031 1 27.3 141 ALA A C 1
ATOM 1026 O O . ALA A 1 141 ? 14.977 1.951 31.016 1 27.3 141 ALA A O 1
ATOM 1027 N N . MET B 1 1 ? -18.781 -8.906 7.402 1 50.91 1 MET B N 1
ATOM 1028 C CA . MET B 1 1 ? -17.938 -8.703 6.223 1 50.91 1 MET B CA 1
ATOM 1029 C C . MET B 1 1 ? -16.594 -8.094 6.605 1 50.91 1 MET B C 1
ATOM 1031 O O . MET B 1 1 ? -16.547 -7.148 7.395 1 50.91 1 MET B O 1
ATOM 1035 N N . SER B 1 2 ? -15.43 -8.758 6.461 1 75.12 2 SER B N 1
ATOM 1036 C CA . SER B 1 2 ? -14.156 -8.398 7.062 1 75.12 2 SER B CA 1
ATOM 1037 C C . SER B 1 2 ? -13.539 -7.191 6.359 1 75.12 2 SER B C 1
ATOM 1039 O O . SER B 1 2 ? -13.805 -6.949 5.18 1 75.12 2 SER B O 1
ATOM 1041 N N . ALA B 1 3 ? -13.023 -6.281 7.066 1 89.25 3 ALA B N 1
ATOM 1042 C CA . ALA B 1 3 ? -12.422 -5.027 6.613 1 89.25 3 ALA B CA 1
ATOM 1043 C C . ALA B 1 3 ? -11.148 -5.289 5.816 1 89.25 3 ALA B C 1
ATOM 1045 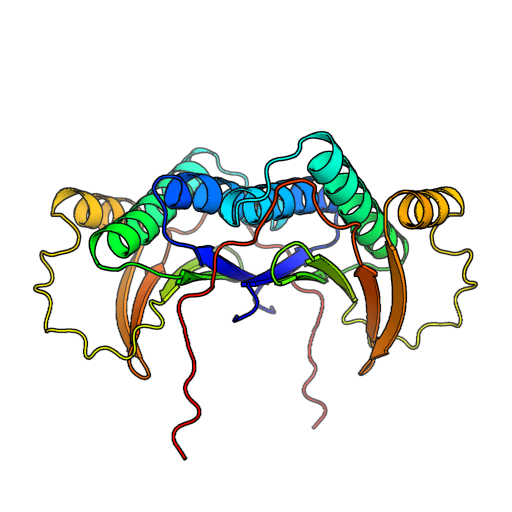O O . ALA B 1 3 ? -10.398 -6.223 6.117 1 89.25 3 ALA B O 1
ATOM 1046 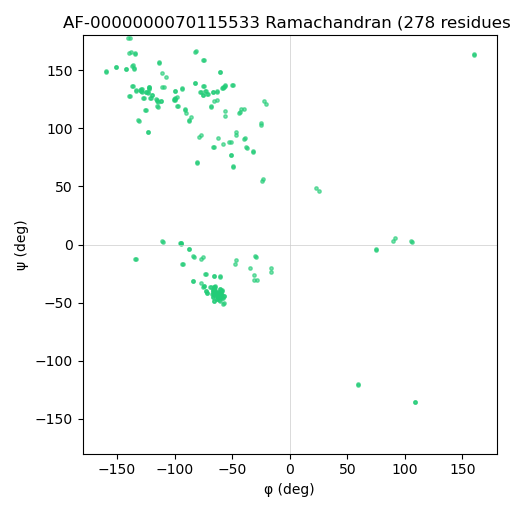N N . LEU B 1 4 ? -11.102 -4.629 4.652 1 93.81 4 LEU B N 1
ATOM 1047 C CA . LEU B 1 4 ? -9.828 -4.578 3.947 1 93.81 4 LEU B CA 1
ATOM 1048 C C . LEU B 1 4 ? -8.938 -3.475 4.512 1 93.81 4 LEU B C 1
ATOM 1050 O O . LEU B 1 4 ? -9.422 -2.385 4.824 1 93.81 4 LEU B O 1
ATOM 1054 N N . THR B 1 5 ? -7.664 -3.797 4.633 1 96.5 5 THR B N 1
ATOM 1055 C CA . THR B 1 5 ? -6.77 -2.807 5.223 1 96.5 5 THR B CA 1
ATOM 1056 C C . THR B 1 5 ? -5.48 -2.691 4.418 1 96.5 5 THR B C 1
ATOM 1058 O O . THR B 1 5 ? -5.09 -3.633 3.723 1 96.5 5 THR B O 1
ATOM 1061 N N . ALA B 1 6 ? -4.871 -1.55 4.43 1 96.94 6 ALA B N 1
ATOM 1062 C CA . ALA B 1 6 ? -3.531 -1.247 3.93 1 96.94 6 ALA B CA 1
ATOM 1063 C C . ALA B 1 6 ? -2.768 -0.359 4.906 1 96.94 6 ALA B C 1
ATOM 1065 O O . ALA B 1 6 ? -3.34 0.558 5.5 1 96.94 6 ALA B O 1
ATOM 1066 N N . HIS B 1 7 ? -1.553 -0.716 5.094 1 96.44 7 HIS B N 1
ATOM 1067 C CA . HIS B 1 7 ? -0.626 0.055 5.914 1 96.44 7 HIS B CA 1
ATOM 1068 C C . HIS B 1 7 ? 0.675 0.329 5.168 1 96.44 7 HIS B C 1
ATOM 1070 O O . HIS B 1 7 ? 1.26 -0.582 4.574 1 96.44 7 HIS B O 1
ATOM 1076 N N . LEU B 1 8 ? 1.063 1.561 5.258 1 95.75 8 LEU B N 1
ATOM 1077 C CA . LEU B 1 8 ? 2.293 1.959 4.578 1 95.75 8 LEU B CA 1
ATOM 1078 C C . LEU B 1 8 ? 3.111 2.906 5.449 1 95.75 8 LEU B C 1
ATOM 1080 O O . LEU B 1 8 ? 2.58 3.883 5.98 1 95.75 8 LEU B O 1
ATOM 1084 N N . ASP B 1 9 ? 4.375 2.543 5.617 1 93.88 9 ASP B N 1
ATOM 1085 C CA . ASP B 1 9 ? 5.305 3.557 6.102 1 93.88 9 ASP B CA 1
ATOM 1086 C C . ASP B 1 9 ? 5.625 4.578 5.012 1 93.88 9 ASP B C 1
ATOM 1088 O O . ASP B 1 9 ? 5.918 4.207 3.875 1 93.88 9 ASP B O 1
ATOM 1092 N N . VAL B 1 10 ? 5.543 5.82 5.375 1 93.56 10 VAL B N 1
ATOM 1093 C CA . VAL B 1 10 ? 5.773 6.902 4.426 1 93.56 10 VAL B CA 1
ATOM 1094 C C . VAL B 1 10 ? 6.891 7.809 4.941 1 93.56 10 VAL B C 1
ATOM 1096 O O . VAL B 1 10 ? 6.652 8.68 5.777 1 93.56 10 VAL B O 1
ATOM 1099 N N . PRO B 1 11 ? 8.094 7.547 4.449 1 89.5 11 PRO B N 1
ATOM 1100 C CA . PRO B 1 11 ? 9.133 8.523 4.773 1 89.5 11 PRO B CA 1
ATOM 1101 C C . PRO B 1 11 ? 8.789 9.93 4.293 1 89.5 11 PRO B C 1
ATOM 1103 O O . PRO B 1 11 ? 8.32 10.102 3.164 1 89.5 11 PRO B O 1
ATOM 1106 N N . LEU B 1 12 ? 9.031 10.859 5.238 1 86.88 12 LEU B N 1
ATOM 1107 C CA . LEU B 1 12 ? 8.602 12.219 4.93 1 86.88 12 LEU B CA 1
ATOM 1108 C C . LEU B 1 12 ? 9.688 12.969 4.168 1 86.88 12 LEU B C 1
ATOM 1110 O O . LEU B 1 12 ? 10.773 13.203 4.699 1 86.88 12 LEU B O 1
ATOM 1114 N N . ASN B 1 13 ? 9.43 13.164 2.885 1 85.62 13 ASN B N 1
ATOM 1115 C CA . ASN B 1 13 ? 10.211 13.984 1.965 1 85.62 13 ASN B CA 1
ATOM 1116 C C . ASN B 1 13 ? 9.312 14.766 1.014 1 85.62 13 ASN B C 1
ATOM 1118 O O . ASN B 1 13 ? 8.086 14.688 1.103 1 85.62 13 ASN B O 1
ATOM 1122 N N . GLN B 1 14 ? 9.812 15.594 0.144 1 84.81 14 GLN B N 1
ATOM 1123 C CA . GLN B 1 14 ? 9.039 16.453 -0.739 1 84.81 14 GLN B CA 1
ATOM 1124 C C . GLN B 1 14 ? 8.133 15.641 -1.654 1 84.81 14 GLN B C 1
ATOM 1126 O O . GLN B 1 14 ? 7.07 16.125 -2.068 1 84.81 14 GLN B O 1
ATOM 1131 N N . GLY B 1 15 ? 8.484 14.406 -1.972 1 91 15 GLY B N 1
ATOM 1132 C CA . GLY B 1 15 ? 7.695 13.594 -2.879 1 91 15 GLY B CA 1
ATOM 1133 C C . GLY B 1 15 ? 6.723 12.68 -2.16 1 91 15 GLY B C 1
ATOM 1134 O O . GLY B 1 15 ? 5.93 11.984 -2.799 1 91 15 GLY B O 1
ATOM 1135 N N . ALA B 1 16 ? 6.723 12.773 -0.875 1 93.62 16 ALA B N 1
ATOM 1136 C CA . ALA B 1 16 ? 5.965 11.828 -0.063 1 93.62 16 ALA B CA 1
ATOM 1137 C C . ALA B 1 16 ? 4.473 11.906 -0.37 1 93.62 16 ALA B C 1
ATOM 1139 O O . ALA B 1 16 ? 3.811 10.883 -0.56 1 93.62 16 ALA B O 1
ATOM 1140 N N . PRO B 1 17 ? 3.889 13.172 -0.482 1 95 17 PRO B N 1
ATOM 1141 C CA . PRO B 1 17 ? 2.457 13.227 -0.792 1 95 17 PRO B CA 1
ATOM 1142 C C . PRO B 1 17 ? 2.117 12.57 -2.129 1 95 17 PRO B C 1
ATOM 1144 O O . PRO B 1 17 ? 1.102 11.875 -2.24 1 95 17 PRO B O 1
ATOM 1147 N N . GLY B 1 18 ? 2.969 12.742 -3.107 1 96.31 18 GLY B N 1
ATOM 1148 C CA . GLY B 1 18 ? 2.738 12.164 -4.422 1 96.31 18 GLY B CA 1
ATOM 1149 C C . GLY B 1 18 ? 2.766 10.648 -4.418 1 96.31 18 GLY B C 1
ATOM 1150 O O . GLY B 1 18 ? 1.873 10.008 -4.977 1 96.31 18 GLY B O 1
ATOM 1151 N N . THR B 1 19 ? 3.76 10.07 -3.82 1 95.12 19 THR B N 1
ATOM 1152 C CA . THR B 1 19 ? 3.879 8.617 -3.803 1 95.12 19 THR B CA 1
ATOM 1153 C C . THR B 1 19 ? 2.785 7.996 -2.938 1 95.12 19 THR B C 1
ATOM 1155 O O . THR B 1 19 ? 2.271 6.922 -3.254 1 95.12 19 THR B O 1
ATOM 1158 N N . ALA B 1 20 ? 2.424 8.633 -1.856 1 97.25 20 ALA B N 1
ATOM 1159 C CA . ALA B 1 20 ? 1.333 8.164 -1.008 1 97.25 20 ALA B CA 1
ATOM 1160 C C . ALA B 1 20 ? 0.014 8.133 -1.775 1 97.25 20 ALA B C 1
ATOM 1162 O O . ALA B 1 20 ? -0.737 7.16 -1.695 1 97.25 20 ALA B O 1
ATOM 1163 N N . ARG B 1 21 ? -0.222 9.211 -2.494 1 97.62 21 ARG B N 1
ATOM 1164 C CA . ARG B 1 21 ? -1.434 9.289 -3.303 1 97.62 21 ARG B CA 1
ATOM 1165 C C . ARG B 1 21 ? -1.505 8.133 -4.293 1 97.62 21 ARG B C 1
ATOM 1167 O O . ARG B 1 21 ? -2.529 7.453 -4.391 1 97.62 21 ARG B O 1
ATOM 1174 N N . ARG B 1 22 ? -0.426 7.961 -5.012 1 97.38 22 ARG B N 1
ATOM 1175 C CA . ARG B 1 22 ? -0.406 6.914 -6.027 1 97.38 22 ARG B CA 1
ATOM 1176 C C . ARG B 1 22 ? -0.632 5.539 -5.398 1 97.38 22 ARG B C 1
ATOM 1178 O O . ARG B 1 22 ? -1.39 4.727 -5.934 1 97.38 22 ARG B O 1
ATOM 1185 N N . ALA B 1 23 ? 0.007 5.301 -4.289 1 97.81 23 ALA B N 1
ATOM 1186 C CA . ALA B 1 23 ? -0.135 4.012 -3.611 1 97.81 23 ALA B CA 1
ATOM 1187 C C . ALA B 1 23 ? -1.574 3.791 -3.156 1 97.81 23 ALA B C 1
ATOM 1189 O O . ALA B 1 23 ? -2.146 2.723 -3.387 1 97.81 23 ALA B O 1
ATOM 1190 N N . VAL B 1 24 ? -2.184 4.785 -2.527 1 98.31 24 VAL B N 1
ATOM 1191 C CA . VAL B 1 24 ? -3.523 4.645 -1.968 1 98.31 24 VAL B CA 1
ATOM 1192 C C . VAL B 1 24 ? -4.539 4.473 -3.094 1 98.31 24 VAL B C 1
ATOM 1194 O O . VAL B 1 24 ? -5.441 3.635 -3.004 1 98.31 24 VAL B O 1
ATOM 1197 N N . VAL B 1 25 ? -4.422 5.211 -4.148 1 98.12 25 VAL B N 1
ATOM 1198 C CA . VAL B 1 25 ? -5.344 5.098 -5.273 1 98.12 25 VAL B CA 1
ATOM 1199 C C . VAL B 1 25 ? -5.258 3.697 -5.875 1 98.12 25 VAL B C 1
ATOM 1201 O O . VAL B 1 25 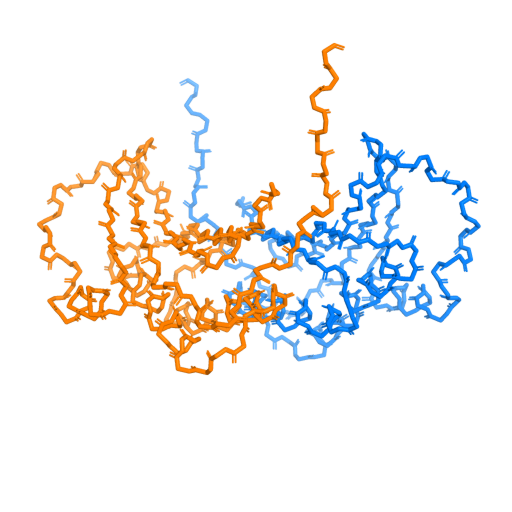? -6.281 3.086 -6.188 1 98.12 25 VAL B O 1
ATOM 1204 N N . ALA B 1 26 ? -4.059 3.195 -6.012 1 97.06 26 ALA B N 1
ATOM 1205 C CA . ALA B 1 26 ? -3.893 1.839 -6.531 1 97.06 26 ALA B CA 1
ATOM 1206 C C . ALA B 1 26 ? -4.566 0.818 -5.617 1 97.06 26 ALA B C 1
ATOM 1208 O O . ALA B 1 26 ? -5.215 -0.116 -6.094 1 97.06 26 ALA B O 1
ATOM 1209 N N . VAL B 1 27 ? -4.414 0.979 -4.324 1 97.06 27 VAL B N 1
ATOM 1210 C CA . VAL B 1 27 ? -5.023 0.088 -3.342 1 97.06 27 VAL B CA 1
ATOM 1211 C C . VAL B 1 27 ? -6.543 0.129 -3.482 1 97.06 27 VAL B C 1
ATOM 1213 O O . VAL B 1 27 ? -7.195 -0.916 -3.549 1 97.06 27 VAL B O 1
ATOM 1216 N N . LEU B 1 28 ? -7.086 1.297 -3.541 1 97.19 28 LEU B N 1
ATOM 1217 C CA . LEU B 1 28 ? -8.531 1.464 -3.605 1 97.19 28 LEU B CA 1
ATOM 1218 C C . LEU B 1 28 ? -9.094 0.886 -4.902 1 97.19 28 LEU B C 1
ATOM 1220 O O . LEU B 1 28 ? -10.156 0.26 -4.902 1 97.19 28 LEU B O 1
ATOM 1224 N N . LEU B 1 29 ? -8.398 1.103 -6.004 1 96 29 LEU B N 1
ATOM 1225 C CA . LEU B 1 29 ? -8.797 0.503 -7.273 1 96 29 LEU B CA 1
ATOM 1226 C C . LEU B 1 29 ? -8.812 -1.019 -7.176 1 96 29 LEU B C 1
ATOM 1228 O O . LEU B 1 29 ? -9.734 -1.669 -7.672 1 96 29 LEU B O 1
ATOM 1232 N N . GLY B 1 30 ? -7.82 -1.534 -6.496 1 94.25 30 GLY B N 1
ATOM 1233 C CA . GLY B 1 30 ? -7.77 -2.973 -6.293 1 94.25 30 GLY B CA 1
ATOM 1234 C C . GLY B 1 30 ? -8.906 -3.498 -5.441 1 94.25 30 GLY B C 1
ATOM 1235 O O . GLY B 1 30 ? -9.281 -4.668 -5.543 1 94.25 30 GLY B O 1
ATOM 1236 N N . TRP B 1 31 ? -9.414 -2.652 -4.594 1 94.56 31 TRP B N 1
ATOM 1237 C CA . TRP B 1 31 ? -10.492 -3.051 -3.695 1 94.56 31 TRP B CA 1
ATOM 1238 C C . TRP B 1 31 ? -11.852 -2.855 -4.355 1 94.56 31 TRP B C 1
ATOM 1240 O O . TRP B 1 31 ? -12.891 -3.168 -3.762 1 94.56 31 TRP B O 1
ATOM 1250 N N . GLY B 1 32 ? -11.828 -2.305 -5.559 1 93.19 32 GLY B N 1
ATOM 1251 C CA . GLY B 1 32 ? -13.055 -2.27 -6.332 1 93.19 32 GLY B CA 1
ATOM 1252 C C . GLY B 1 32 ? -13.688 -0.892 -6.391 1 93.19 32 GLY B C 1
ATOM 1253 O O . GLY B 1 32 ? -14.781 -0.726 -6.934 1 93.19 32 GLY B O 1
ATOM 1254 N N . PHE B 1 33 ? -13.055 0.117 -5.801 1 95.25 33 PHE B N 1
ATOM 1255 C CA . PHE B 1 33 ? -13.555 1.482 -5.926 1 95.25 33 PHE B CA 1
ATOM 1256 C C . PHE B 1 33 ? -13.195 2.068 -7.285 1 95.25 33 PHE B C 1
ATOM 1258 O O . PHE B 1 33 ? -12.031 2.051 -7.691 1 95.25 33 PHE B O 1
ATOM 1265 N N . ARG B 1 34 ? -14.289 2.697 -7.992 1 93.88 34 ARG B N 1
ATOM 1266 C CA . ARG B 1 34 ? -14.047 3.01 -9.398 1 93.88 34 ARG B CA 1
ATOM 1267 C C . ARG B 1 34 ? -14.508 4.426 -9.734 1 93.88 34 ARG B C 1
ATOM 1269 O O . ARG B 1 34 ? -14.164 4.961 -10.789 1 93.88 34 ARG B O 1
ATOM 1276 N N . ASP B 1 35 ? -15.242 5.109 -8.906 1 96.25 35 ASP B N 1
ATOM 1277 C CA . ASP B 1 35 ? -15.727 6.449 -9.219 1 96.25 35 ASP B CA 1
ATOM 1278 C C . ASP B 1 35 ? -14.578 7.453 -9.273 1 96.25 35 ASP B C 1
ATOM 1280 O O . ASP B 1 35 ? -13.93 7.707 -8.258 1 96.25 35 ASP B O 1
ATOM 1284 N N . PRO B 1 36 ? -14.391 8.078 -10.453 1 96.56 36 PRO B N 1
ATOM 1285 C CA . PRO B 1 36 ? -13.203 8.922 -10.617 1 96.56 36 PRO B CA 1
ATOM 1286 C C . PRO B 1 36 ? -13.227 10.156 -9.719 1 96.56 36 PRO B C 1
ATOM 1288 O O . PRO B 1 36 ? -12.188 10.562 -9.195 1 96.56 36 PRO B O 1
ATOM 1291 N N . GLU B 1 37 ? -14.375 10.734 -9.586 1 96.25 37 GLU B N 1
ATOM 1292 C CA . GLU B 1 37 ? -14.477 11.922 -8.734 1 96.25 37 GLU B CA 1
ATOM 1293 C C . GLU B 1 37 ? -14.219 11.57 -7.273 1 96.25 37 GLU B C 1
ATOM 1295 O O . GLU B 1 37 ? -13.562 12.336 -6.555 1 96.25 37 GLU B O 1
ATOM 1300 N N . TRP B 1 38 ? -14.727 10.461 -6.891 1 96.94 38 TRP B N 1
ATOM 1301 C CA . TRP B 1 38 ? -14.523 10 -5.523 1 96.94 38 TRP B CA 1
ATOM 1302 C C . TRP B 1 38 ? -13.055 9.664 -5.277 1 96.94 38 TRP B C 1
ATOM 1304 O O . TRP B 1 38 ? -12.492 10.016 -4.234 1 96.94 38 TRP B O 1
ATOM 1314 N N . LEU B 1 39 ? -12.406 9.023 -6.246 1 97.69 39 LEU B N 1
ATOM 1315 C CA . LEU B 1 39 ? -10.992 8.695 -6.137 1 97.69 39 LEU B CA 1
ATOM 1316 C C . LEU B 1 39 ? -10.141 9.961 -6.09 1 97.69 39 LEU B C 1
ATOM 1318 O O . LEU B 1 39 ? -9.148 10.016 -5.363 1 97.69 39 LEU B O 1
ATOM 1322 N N . ASP B 1 40 ? -10.516 10.953 -6.809 1 97.19 40 ASP B N 1
ATOM 1323 C CA . ASP B 1 40 ? -9.828 12.234 -6.766 1 97.19 40 ASP B CA 1
ATOM 1324 C C . ASP B 1 40 ? -9.93 12.867 -5.383 1 97.19 40 ASP B C 1
ATOM 1326 O O . ASP B 1 40 ? -8.945 13.414 -4.871 1 97.19 40 ASP B O 1
ATOM 1330 N N . ALA B 1 41 ? -11.102 12.781 -4.844 1 96.94 41 ALA B N 1
ATOM 1331 C CA . ALA B 1 41 ? -1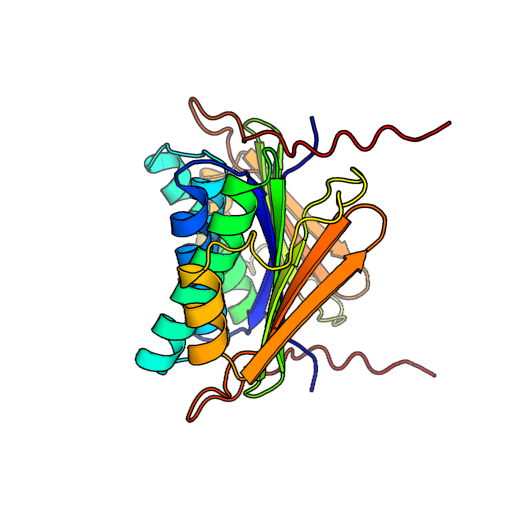1.305 13.32 -3.502 1 96.94 41 ALA B CA 1
ATOM 1332 C C . ALA B 1 41 ? -10.438 12.578 -2.48 1 96.94 41 ALA B C 1
ATOM 1334 O O . ALA B 1 41 ? -9.812 13.203 -1.623 1 96.94 41 ALA B O 1
ATOM 1335 N N . ALA B 1 42 ? -10.438 11.273 -2.582 1 97.75 42 ALA B N 1
ATOM 1336 C CA . ALA B 1 42 ? -9.594 10.461 -1.704 1 97.75 42 ALA B CA 1
ATOM 1337 C C . ALA B 1 42 ? -8.125 10.859 -1.833 1 97.75 42 ALA B C 1
ATOM 1339 O O . ALA B 1 42 ? -7.422 11 -0.83 1 97.75 42 ALA B O 1
ATOM 1340 N N . ALA B 1 43 ? -7.688 11.039 -3.045 1 97.81 43 ALA B N 1
ATOM 1341 C CA . ALA B 1 43 ? -6.309 11.422 -3.33 1 97.81 43 ALA B CA 1
ATOM 1342 C C . ALA B 1 43 ? -5.961 12.758 -2.688 1 97.81 43 ALA B C 1
ATOM 1344 O O . ALA B 1 43 ? -4.879 12.922 -2.123 1 97.81 43 ALA B O 1
ATOM 1345 N N . VAL B 1 44 ? -6.824 13.695 -2.811 1 96.88 44 VAL B N 1
ATOM 1346 C CA . VAL B 1 44 ? -6.605 15.008 -2.217 1 96.88 44 VAL B CA 1
ATOM 1347 C C . VAL B 1 44 ? -6.477 14.875 -0.701 1 96.88 44 VAL B C 1
ATOM 1349 O O . VAL B 1 44 ? -5.578 15.461 -0.094 1 96.88 44 VAL B O 1
ATOM 1352 N N . VAL B 1 45 ? -7.352 14.094 -0.081 1 96.31 45 VAL B N 1
ATOM 1353 C CA . VAL B 1 45 ? -7.332 13.891 1.364 1 96.31 45 VAL B CA 1
ATOM 1354 C C . VAL B 1 45 ? -5.992 13.297 1.786 1 96.31 45 VAL B C 1
ATOM 1356 O O . VAL B 1 45 ? -5.359 13.781 2.729 1 96.31 45 VAL B O 1
ATOM 1359 N N . VAL B 1 46 ? -5.531 12.312 1.064 1 96.62 46 VAL B N 1
ATOM 1360 C CA . VAL B 1 46 ? -4.254 11.672 1.364 1 96.62 46 VAL B CA 1
ATOM 1361 C C . VAL B 1 46 ? -3.121 12.688 1.232 1 96.62 46 VAL B C 1
ATOM 1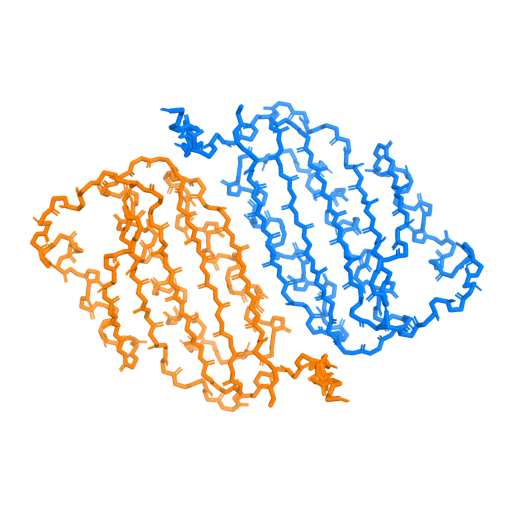363 O O . VAL B 1 46 ? -2.252 12.766 2.102 1 96.62 46 VAL B O 1
ATOM 1366 N N . SER B 1 47 ? -3.15 13.438 0.194 1 95.38 47 SER B N 1
ATOM 1367 C CA . SER B 1 47 ? -2.113 14.438 -0.052 1 95.38 47 SER B CA 1
ATOM 1368 C C . SER B 1 47 ? -2.055 15.461 1.076 1 95.38 47 SER B C 1
ATOM 1370 O O . SER B 1 47 ? -0.969 15.836 1.524 1 95.38 47 SER B O 1
ATOM 1372 N N . GLU B 1 48 ? -3.188 15.867 1.439 1 92.88 48 GLU B N 1
ATOM 1373 C CA . GLU B 1 48 ? -3.242 16.875 2.496 1 92.88 48 GLU B CA 1
ATOM 1374 C C . GLU B 1 48 ? -2.752 16.312 3.824 1 92.88 48 GLU B C 1
ATOM 1376 O O . GLU B 1 48 ? -2.025 16.969 4.562 1 92.88 48 GLU B O 1
ATOM 1381 N N . LEU B 1 49 ? -3.193 15.109 4.176 1 91.69 49 LEU B N 1
ATOM 1382 C CA . LEU B 1 49 ? -2.766 14.469 5.414 1 91.69 49 LEU B CA 1
ATOM 1383 C C . LEU B 1 49 ? -1.25 14.305 5.449 1 91.69 49 LEU B C 1
ATOM 1385 O O . LEU B 1 49 ? -0.612 14.617 6.457 1 91.69 49 LEU B O 1
ATOM 1389 N N . VAL B 1 50 ? -0.663 13.844 4.383 1 91.94 50 VAL B N 1
ATOM 1390 C CA . VAL B 1 50 ? 0.771 13.586 4.316 1 91.94 50 VAL B CA 1
ATOM 1391 C C . VAL B 1 50 ? 1.533 14.906 4.266 1 91.94 50 VAL B C 1
ATOM 1393 O O . VAL B 1 50 ? 2.582 15.047 4.898 1 91.94 50 VAL B O 1
ATOM 1396 N N . THR B 1 51 ? 1.027 15.867 3.527 1 88.69 51 THR B N 1
ATOM 1397 C CA . THR B 1 51 ? 1.649 17.188 3.465 1 88.69 51 THR B CA 1
ATOM 1398 C C . THR B 1 51 ? 1.709 17.812 4.852 1 88.69 51 THR B C 1
ATOM 1400 O O . THR B 1 51 ? 2.727 18.406 5.227 1 88.69 51 THR B O 1
ATOM 1403 N N . ASN B 1 52 ? 0.643 17.688 5.582 1 83.69 52 ASN B N 1
ATOM 1404 C CA . ASN B 1 52 ? 0.632 18.219 6.941 1 83.69 52 ASN B CA 1
ATOM 1405 C C . ASN B 1 52 ? 1.694 17.562 7.812 1 83.69 52 ASN B C 1
ATOM 1407 O O . ASN B 1 52 ? 2.367 18.234 8.594 1 83.69 52 ASN B O 1
ATOM 1411 N N . ALA B 1 53 ? 1.778 16.281 7.676 1 82.75 53 ALA B N 1
ATOM 1412 C CA . ALA B 1 53 ? 2.791 15.555 8.43 1 82.75 53 ALA B CA 1
ATOM 1413 C C . ALA B 1 53 ? 4.195 16.016 8.047 1 82.75 53 ALA B C 1
ATOM 1415 O O . ALA B 1 53 ? 5.078 16.109 8.898 1 82.75 53 ALA B O 1
ATOM 1416 N N . VAL B 1 54 ? 4.438 16.219 6.789 1 79.69 54 VAL B N 1
ATOM 1417 C CA . VAL B 1 54 ? 5.73 16.688 6.301 1 79.69 54 VAL B CA 1
ATOM 1418 C C . VAL B 1 54 ? 6.055 18.047 6.91 1 79.69 54 VAL B C 1
ATOM 1420 O O . VAL B 1 54 ? 7.191 18.297 7.312 1 79.69 54 VAL B O 1
ATOM 1423 N N . ARG B 1 55 ? 5.078 18.922 6.922 1 78.38 55 ARG B N 1
ATOM 1424 C CA . ARG B 1 55 ? 5.258 20.281 7.422 1 78.38 55 ARG B CA 1
ATOM 1425 C C . ARG B 1 55 ? 5.551 20.281 8.922 1 78.38 55 ARG B C 1
ATOM 1427 O O . ARG B 1 55 ? 6.281 21.141 9.414 1 78.38 55 ARG B O 1
ATOM 1434 N N . HIS B 1 56 ? 4.902 19.359 9.609 1 72.69 56 HIS B N 1
ATOM 1435 C CA . HIS B 1 56 ? 4.98 19.391 11.062 1 72.69 56 HIS B CA 1
ATOM 1436 C C . HIS B 1 56 ? 6.109 18.5 11.578 1 72.69 56 HIS B C 1
ATOM 1438 O O . HIS B 1 56 ? 6.426 18.516 12.773 1 72.69 56 HIS B O 1
ATOM 1444 N N . GLY B 1 57 ? 6.539 17.703 10.805 1 64 57 GLY B N 1
ATOM 1445 C CA . GLY B 1 57 ? 7.535 16.797 11.352 1 64 57 GLY B CA 1
ATOM 1446 C C . GLY B 1 57 ? 8.406 16.156 10.297 1 64 57 GLY B C 1
ATOM 1447 O O . GLY B 1 57 ? 8.141 16.281 9.102 1 64 57 GLY B O 1
ATOM 1448 N N . GLY B 1 58 ? 9.609 15.867 10.562 1 66.19 58 GLY B N 1
ATOM 1449 C CA . GLY B 1 58 ? 10.508 14.984 9.828 1 66.19 58 GLY B CA 1
ATOM 1450 C C . GLY B 1 58 ? 10.297 13.516 10.148 1 66.19 58 GLY B C 1
ATOM 1451 O O . GLY B 1 58 ? 9.406 13.164 10.93 1 66.19 58 GLY B O 1
ATOM 1452 N N . GLY B 1 59 ? 10.812 12.609 9.414 1 79.81 59 GLY B N 1
ATOM 1453 C CA . GLY B 1 59 ? 10.812 11.195 9.734 1 79.81 59 GLY B CA 1
ATOM 1454 C C . GLY B 1 59 ? 9.883 10.383 8.859 1 79.81 59 GLY B C 1
ATOM 1455 O O . GLY B 1 59 ? 9.922 10.492 7.633 1 79.81 59 GLY B O 1
ATOM 1456 N N . CYS B 1 60 ? 9.203 9.562 9.547 1 85.44 60 CYS B N 1
ATOM 1457 C CA . CYS B 1 60 ? 8.344 8.586 8.883 1 85.44 60 CYS B CA 1
ATOM 1458 C C . CYS B 1 60 ? 6.969 8.531 9.539 1 85.44 60 CYS B C 1
ATOM 1460 O O . CYS B 1 60 ? 6.855 8.578 10.766 1 85.44 60 CYS B O 1
ATOM 1462 N N . VAL B 1 61 ? 5.945 8.57 8.68 1 89.62 61 VAL B N 1
ATOM 1463 C CA . VAL B 1 61 ? 4.602 8.414 9.227 1 89.62 61 VAL B CA 1
ATOM 1464 C C . VAL B 1 61 ? 3.99 7.105 8.742 1 89.62 61 VAL B C 1
ATOM 1466 O O . VAL B 1 61 ? 4.426 6.551 7.727 1 89.62 61 VAL B O 1
ATOM 1469 N N . ALA B 1 62 ? 3.014 6.652 9.555 1 92.69 62 ALA B N 1
ATOM 1470 C CA . ALA B 1 62 ? 2.236 5.477 9.164 1 92.69 62 ALA B CA 1
ATOM 1471 C C . ALA B 1 62 ? 0.914 5.883 8.523 1 92.69 62 ALA B C 1
ATOM 1473 O O . ALA B 1 62 ? 0.107 6.582 9.141 1 92.69 62 ALA B O 1
ATOM 1474 N N . LEU B 1 63 ? 0.727 5.488 7.297 1 95.44 63 LEU B N 1
ATOM 1475 C CA . LEU B 1 63 ? -0.523 5.691 6.574 1 95.44 63 LEU B CA 1
ATOM 1476 C C . LEU B 1 63 ? -1.364 4.422 6.57 1 95.44 63 LEU B C 1
ATOM 1478 O O . LEU B 1 63 ? -0.869 3.344 6.23 1 95.44 63 LEU B O 1
ATOM 1482 N N . HIS B 1 64 ? -2.598 4.574 7.031 1 96.25 64 HIS B N 1
ATOM 1483 C CA . HIS B 1 64 ? -3.516 3.443 7.113 1 96.25 64 HIS B CA 1
ATOM 1484 C C . HIS B 1 64 ? -4.789 3.709 6.316 1 96.25 64 HIS B C 1
ATOM 1486 O O . HIS B 1 64 ? -5.328 4.816 6.352 1 96.25 64 HIS B O 1
ATOM 1492 N N . VAL B 1 65 ? -5.23 2.705 5.551 1 97.69 65 VAL B N 1
ATOM 1493 C CA . VAL B 1 65 ? -6.504 2.732 4.836 1 97.69 65 VAL B CA 1
ATOM 1494 C C . VAL B 1 65 ? -7.34 1.515 5.219 1 97.69 65 VAL B C 1
ATOM 1496 O O . VAL B 1 65 ? -6.832 0.392 5.262 1 97.69 65 VAL B O 1
ATOM 1499 N N . GLU B 1 66 ? -8.578 1.767 5.551 1 96.5 66 GLU B N 1
ATOM 1500 C CA . GLU B 1 66 ? -9.523 0.699 5.883 1 96.5 66 GLU B CA 1
ATOM 1501 C C . GLU B 1 66 ? -10.82 0.841 5.094 1 96.5 66 GLU B C 1
ATOM 1503 O O . GLU B 1 66 ? -11.398 1.928 5.027 1 96.5 66 GLU B O 1
ATOM 1508 N N . ALA B 1 67 ? -11.234 -0.3 4.516 1 95.62 67 ALA B N 1
ATOM 1509 C CA . ALA B 1 67 ? -12.484 -0.285 3.758 1 95.62 67 ALA B CA 1
ATOM 1510 C C . ALA B 1 67 ? -13.461 -1.324 4.297 1 95.62 67 ALA B C 1
ATOM 1512 O O . ALA B 1 67 ? -13.086 -2.469 4.555 1 95.62 67 ALA B O 1
ATOM 1513 N N . HIS B 1 68 ? -14.617 -0.892 4.516 1 90.88 68 HIS B N 1
ATOM 1514 C CA . HIS B 1 68 ? -15.766 -1.715 4.879 1 90.88 68 HIS B CA 1
ATOM 1515 C C . HIS B 1 68 ? -16.984 -1.374 4.02 1 90.88 68 HIS B C 1
ATOM 1517 O O . HIS B 1 68 ? -17.656 -0.374 4.266 1 90.88 68 HIS B O 1
ATOM 1523 N N . GLY B 1 69 ? -17.266 -2.346 3.092 1 88.56 69 GLY B N 1
ATOM 1524 C CA . GLY B 1 69 ? -18.312 -1.992 2.143 1 88.56 69 GLY B CA 1
ATOM 1525 C C . GLY B 1 69 ? -17.984 -0.743 1.344 1 88.56 69 GLY B C 1
ATOM 1526 O O . GLY B 1 69 ? -16.969 -0.678 0.668 1 88.56 69 GLY B O 1
ATOM 1527 N N . GLU B 1 70 ? -18.859 0.253 1.464 1 89.88 70 GLU B N 1
ATOM 1528 C CA . GLU B 1 70 ? -18.656 1.493 0.722 1 89.88 70 GLU B CA 1
ATOM 1529 C C . GLU B 1 70 ? -17.922 2.531 1.568 1 89.88 70 GLU B C 1
ATOM 1531 O O . GLU B 1 70 ? -17.688 3.648 1.112 1 89.88 70 GLU B O 1
ATOM 1536 N N . ARG B 1 71 ? -17.578 2.193 2.713 1 92.75 71 ARG B N 1
ATOM 1537 C CA . ARG B 1 71 ? -16.953 3.129 3.645 1 92.75 71 ARG B CA 1
ATOM 1538 C C . ARG B 1 71 ? -15.438 2.945 3.678 1 92.75 71 ARG B C 1
ATOM 1540 O O . ARG B 1 71 ? -14.945 1.818 3.742 1 92.75 71 ARG B O 1
ATOM 1547 N N . VAL B 1 72 ? -14.812 4.051 3.584 1 96.94 72 VAL B N 1
ATOM 1548 C CA . VAL B 1 72 ? -13.359 4.023 3.635 1 96.94 72 VAL B CA 1
ATOM 1549 C C . VAL B 1 72 ? -12.859 5.027 4.668 1 96.94 72 VAL B C 1
ATOM 1551 O O . VAL B 1 72 ? -13.312 6.172 4.707 1 96.94 72 VAL B O 1
ATOM 1554 N N . MET B 1 73 ? -11.969 4.566 5.496 1 97.38 73 MET B N 1
ATOM 1555 C CA . MET B 1 73 ? -11.25 5.402 6.457 1 97.38 73 MET B CA 1
ATOM 1556 C C . MET B 1 73 ? -9.781 5.527 6.078 1 97.38 73 MET B C 1
ATOM 1558 O O . MET B 1 73 ? -9.148 4.543 5.699 1 97.38 73 MET B O 1
ATOM 1562 N N . VAL B 1 74 ? -9.25 6.758 6.16 1 97.44 74 VAL B N 1
ATOM 1563 C CA . VAL B 1 74 ? -7.836 7.023 5.945 1 97.44 74 VAL B CA 1
ATOM 1564 C C . VAL B 1 74 ? -7.242 7.703 7.176 1 97.44 74 VAL B C 1
ATOM 1566 O O . VAL B 1 74 ? -7.828 8.641 7.719 1 97.44 74 VAL B O 1
ATOM 1569 N N . SER B 1 75 ? -6.07 7.227 7.594 1 94.94 75 SER B N 1
ATOM 1570 C CA . SER B 1 75 ? -5.445 7.863 8.75 1 94.94 75 SER B CA 1
ATOM 1571 C C . SER B 1 75 ? -3.93 7.941 8.586 1 94.94 75 SER B C 1
ATOM 1573 O O . SER B 1 75 ? -3.336 7.133 7.871 1 94.94 75 SER B O 1
ATOM 1575 N N . VAL B 1 76 ? -3.367 8.898 9.172 1 92.5 76 VAL B N 1
ATOM 1576 C CA . VAL B 1 76 ? -1.923 9.078 9.25 1 92.5 76 VAL B CA 1
ATOM 1577 C C . VAL B 1 76 ? -1.507 9.266 10.711 1 92.5 76 VAL B C 1
ATOM 1579 O O . VAL B 1 76 ? -2.107 10.055 11.438 1 92.5 76 VAL B O 1
ATOM 1582 N N . ALA B 1 77 ? -0.562 8.422 11.133 1 88.19 77 ALA B N 1
ATOM 1583 C CA . ALA B 1 77 ? -0.036 8.516 12.492 1 88.19 77 ALA B CA 1
ATOM 1584 C C . ALA B 1 77 ? 1.443 8.891 12.484 1 88.19 77 ALA B C 1
ATOM 1586 O O . ALA B 1 77 ? 2.227 8.336 11.711 1 88.19 77 ALA B O 1
ATOM 1587 N N . ASP B 1 78 ? 1.789 9.969 13.18 1 75.44 78 ASP B N 1
ATOM 1588 C CA . ASP B 1 78 ? 3.186 10.352 13.359 1 75.44 78 ASP B CA 1
ATOM 1589 C C . ASP B 1 78 ? 3.805 9.625 14.555 1 75.44 78 ASP B C 1
ATOM 1591 O O . ASP B 1 78 ? 3.111 9.312 15.523 1 75.44 78 ASP B O 1
ATOM 1595 N N . GLY B 1 79 ? 4.734 8.656 14.438 1 57.28 79 GLY B N 1
ATOM 1596 C CA . GLY B 1 79 ? 5.422 8.023 15.555 1 57.28 79 GLY B CA 1
ATOM 1597 C C . GLY B 1 79 ? 5.945 9.023 16.578 1 57.28 79 GLY B C 1
ATOM 1598 O O . GLY B 1 79 ? 6.727 8.672 17.453 1 57.28 79 GLY B O 1
ATOM 1599 N N . SER B 1 80 ? 5.988 10.219 16.297 1 45.62 80 SER B N 1
ATOM 1600 C CA . SER B 1 80 ? 6.684 11.086 17.234 1 45.62 80 SER B CA 1
ATOM 1601 C C . SER B 1 80 ? 6.062 10.992 18.625 1 45.62 80 SER B C 1
ATOM 1603 O O . SER B 1 80 ? 4.848 11.133 18.781 1 45.62 80 SER B O 1
ATOM 1605 N N . SER B 1 81 ? 6.488 10.031 19.453 1 39.22 81 SER B N 1
ATOM 1606 C CA . SER B 1 81 ? 6.336 10.258 20.891 1 39.22 81 SER B CA 1
ATOM 1607 C C . SER B 1 81 ? 6.441 11.742 21.219 1 39.22 81 SER B C 1
ATOM 1609 O O . SER B 1 81 ? 6.57 12.109 22.391 1 39.22 81 SER B O 1
ATOM 1611 N N . VAL B 1 82 ? 7.059 12.531 20.516 1 37.12 82 VAL B N 1
ATOM 1612 C CA . VAL B 1 82 ? 7.105 13.883 21.062 1 37.12 82 VAL B CA 1
ATOM 1613 C C . VAL B 1 82 ? 5.688 14.391 21.297 1 37.12 82 VAL B C 1
ATOM 1615 O O . VAL B 1 82 ? 4.766 14.07 20.547 1 37.12 82 VAL B O 1
ATOM 1618 N N . VAL B 1 83 ? 5.434 14.586 22.609 1 35.94 83 VAL B N 1
ATOM 1619 C CA . VAL B 1 83 ? 4.277 15.281 23.156 1 35.94 83 VAL B CA 1
ATOM 1620 C C . VAL B 1 83 ? 3.732 16.266 22.125 1 35.94 83 VAL B C 1
ATOM 1622 O O . VAL B 1 83 ? 4.465 17.141 21.656 1 35.94 83 VAL B O 1
ATOM 1625 N N . PRO B 1 84 ? 2.629 15.867 21.547 1 37.62 84 PRO B N 1
ATOM 1626 C CA . PRO B 1 84 ? 1.975 16.891 20.734 1 37.62 84 PRO B CA 1
ATOM 1627 C C . PRO B 1 84 ? 2.066 18.281 21.359 1 37.62 84 PRO B C 1
ATOM 1629 O O . PRO B 1 84 ? 1.816 18.453 22.562 1 37.62 84 PRO B O 1
ATOM 1632 N N . ARG B 1 85 ? 3.08 18.922 21.156 1 35.94 85 ARG B N 1
ATOM 1633 C CA . ARG B 1 85 ? 2.762 20.312 21.531 1 35.94 85 ARG B CA 1
ATOM 1634 C C . ARG B 1 85 ? 1.37 20.688 21.031 1 35.94 85 ARG B C 1
ATOM 1636 O O . ARG B 1 85 ? 0.921 20.219 19.984 1 35.94 85 ARG B O 1
ATOM 1643 N N . ARG B 1 86 ? 0.542 20.953 21.953 1 35.75 86 ARG B N 1
ATOM 1644 C CA . ARG B 1 86 ? -0.756 21.578 21.703 1 35.75 86 ARG B CA 1
ATOM 1645 C C . ARG B 1 86 ? -0.737 22.359 20.391 1 35.75 86 ARG B C 1
ATOM 1647 O O . ARG B 1 86 ? -0.156 23.453 20.328 1 35.75 86 ARG B O 1
ATOM 1654 N N . ARG B 1 87 ? -0.385 21.625 19.281 1 41.56 87 ARG B N 1
ATOM 1655 C CA . ARG B 1 87 ? -0.44 22.5 18.125 1 41.56 87 ARG B CA 1
ATOM 1656 C C . ARG B 1 87 ? -1.868 22.969 17.844 1 41.56 87 ARG B C 1
ATOM 1658 O O . ARG B 1 87 ? -2.818 22.203 18.047 1 41.56 87 ARG B O 1
ATOM 1665 N N . ASP B 1 88 ? -2.115 24.172 17.797 1 39.06 88 ASP B N 1
ATOM 1666 C CA . ASP B 1 88 ? -3.367 24.859 17.484 1 39.06 88 ASP B CA 1
ATOM 1667 C C . ASP B 1 88 ? -4.055 24.234 16.281 1 39.06 88 ASP B C 1
ATOM 1669 O O . ASP B 1 88 ? -3.389 23.812 15.328 1 39.06 88 ASP B O 1
ATOM 1673 N N . PRO B 1 89 ? -5.227 23.594 16.422 1 42.31 89 PRO B N 1
ATOM 1674 C CA . PRO B 1 89 ? -6.059 23.172 15.297 1 42.31 89 PRO B CA 1
ATOM 1675 C C . PRO B 1 89 ? -5.699 23.859 13.984 1 42.31 89 PRO B C 1
ATOM 1677 O O . PRO B 1 89 ? -6.109 23.422 12.914 1 42.31 89 PRO B O 1
ATOM 1680 N N . ASP B 1 90 ? -5.105 24.969 14.094 1 41.5 90 ASP B N 1
ATOM 1681 C CA . ASP B 1 90 ? -4.793 25.859 12.969 1 41.5 90 ASP B CA 1
ATOM 1682 C C . ASP B 1 90 ? -3.621 25.312 12.156 1 41.5 90 ASP B C 1
ATOM 1684 O O . ASP B 1 90 ? -3.143 25.969 11.227 1 41.5 90 ASP B O 1
ATOM 1688 N N . ASP B 1 91 ? -2.998 24.328 12.695 1 49.84 91 ASP B N 1
ATOM 1689 C CA . ASP B 1 91 ? -1.719 24.031 12.062 1 49.84 91 ASP B CA 1
ATOM 1690 C C . ASP B 1 91 ? -1.923 23.281 10.742 1 49.84 91 ASP B C 1
ATOM 1692 O O . ASP B 1 91 ? -0.963 23.031 10.008 1 49.84 91 ASP B O 1
ATOM 1696 N N . VAL B 1 92 ? -2.984 22.391 10.594 1 50.03 92 VAL B N 1
ATOM 1697 C CA . VAL B 1 92 ? -3.275 22.078 9.195 1 50.03 92 VAL B CA 1
ATOM 1698 C C . VAL B 1 92 ? -3.457 23.359 8.406 1 50.03 92 VAL B C 1
ATOM 1700 O O . VAL B 1 92 ? -4.227 24.234 8.805 1 50.03 92 VAL B O 1
ATOM 1703 N N . GLY B 1 93 ? -2.547 23.906 7.91 1 53.16 93 GLY B N 1
ATOM 1704 C CA . GLY B 1 93 ? -2.771 25.156 7.18 1 53.16 93 GLY B CA 1
ATOM 1705 C C . GLY B 1 93 ? -4.203 25.312 6.695 1 53.16 93 GLY B C 1
ATOM 1706 O O . GLY B 1 93 ? -4.918 24.312 6.531 1 53.16 93 GLY B O 1
ATOM 1707 N N . GLY B 1 94 ? -4.828 26.359 7.066 1 62.53 94 GLY B N 1
ATOM 1708 C CA . GLY B 1 94 ? -6.215 26.75 6.867 1 62.53 94 GLY B CA 1
ATOM 1709 C C . GLY B 1 94 ? -6.809 26.219 5.578 1 62.53 94 GLY B C 1
ATOM 1710 O O . GLY B 1 94 ? -7.938 25.734 5.566 1 62.53 94 GLY B O 1
ATOM 1711 N N . ARG B 1 95 ? -6.086 26.016 4.523 1 73.56 95 ARG B N 1
ATOM 1712 C CA . ARG B 1 95 ? -6.625 25.562 3.246 1 73.56 95 ARG B CA 1
ATOM 1713 C C . ARG B 1 95 ? -6.762 24.047 3.213 1 73.56 95 ARG B C 1
ATOM 1715 O O . ARG B 1 95 ? -7.766 23.516 2.725 1 73.56 95 ARG B O 1
ATOM 1722 N N . GLY B 1 96 ? -5.848 23.359 3.938 1 84.75 96 GLY B N 1
ATOM 1723 C CA . GLY B 1 96 ? -5.879 21.906 3.898 1 84.75 96 GLY B CA 1
ATOM 1724 C C . GLY B 1 96 ? -7.023 21.312 4.703 1 84.75 96 GLY B C 1
ATOM 1725 O O . GLY B 1 96 ? -7.688 20.375 4.246 1 84.75 96 GLY B O 1
ATOM 1726 N N . ILE B 1 97 ? -7.312 21.906 5.727 1 83 97 ILE B N 1
ATOM 1727 C CA . ILE B 1 97 ? -8.391 21.406 6.574 1 83 97 ILE B CA 1
ATOM 1728 C C . ILE B 1 97 ? -9.734 21.656 5.895 1 83 97 ILE B C 1
ATOM 1730 O O . ILE B 1 97 ? -10.648 20.828 5.965 1 83 97 ILE B O 1
ATOM 1734 N N . ALA B 1 98 ? -9.805 22.812 5.336 1 88.94 98 ALA B N 1
ATOM 1735 C CA . ALA B 1 98 ? -11.031 23.125 4.609 1 88.94 98 ALA B CA 1
ATOM 1736 C C . ALA B 1 98 ? -11.289 22.125 3.494 1 88.94 98 ALA B C 1
ATOM 1738 O O . ALA B 1 98 ? -12.43 21.734 3.25 1 88.94 98 ALA B O 1
ATOM 1739 N N . LEU B 1 99 ? -10.242 21.75 2.848 1 90.25 99 LEU B N 1
ATOM 1740 C CA . LEU B 1 99 ? -10.375 20.766 1.779 1 90.25 99 LEU B CA 1
ATOM 1741 C C . LEU B 1 99 ? -10.812 19.406 2.334 1 90.25 99 LEU B C 1
ATOM 1743 O O . LEU B 1 99 ? -11.695 18.766 1.772 1 90.25 99 LEU B O 1
ATOM 1747 N N . ILE B 1 100 ? -10.18 19.031 3.455 1 92.5 100 ILE B N 1
ATOM 1748 C CA . ILE B 1 100 ? -10.531 17.75 4.082 1 92.5 100 ILE B CA 1
ATOM 1749 C C . ILE B 1 100 ? -11.992 17.781 4.512 1 92.5 100 ILE B C 1
ATOM 1751 O O . ILE B 1 100 ? -12.734 16.828 4.266 1 92.5 100 ILE B O 1
ATOM 1755 N N . GLU B 1 101 ? -12.422 18.828 5.027 1 91.31 101 GLU B N 1
ATOM 1756 C CA . GLU B 1 101 ? -13.805 18.969 5.484 1 91.31 101 GLU B CA 1
ATOM 1757 C C . GLU B 1 101 ? -14.781 18.922 4.309 1 91.31 101 GLU B C 1
ATOM 1759 O O . GLU B 1 101 ? -15.844 18.312 4.406 1 91.31 101 GLU B O 1
ATOM 1764 N N . ALA B 1 102 ? -14.414 19.5 3.227 1 93.44 102 ALA B N 1
ATOM 1765 C CA . ALA B 1 102 ? -15.266 19.578 2.045 1 93.44 102 ALA B CA 1
ATOM 1766 C C . ALA B 1 102 ? -15.344 18.219 1.349 1 93.44 102 ALA B C 1
ATOM 1768 O O . ALA B 1 102 ? -16.359 17.891 0.733 1 93.44 102 ALA B O 1
ATOM 1769 N N . LEU B 1 103 ? -14.336 17.438 1.557 1 94.5 103 LEU B N 1
ATOM 1770 C CA . LEU B 1 103 ? -14.227 16.25 0.725 1 94.5 103 LEU B CA 1
ATOM 1771 C C . LEU B 1 103 ? -14.469 14.984 1.548 1 94.5 103 LEU B C 1
ATOM 1773 O O . LEU B 1 103 ? -14.328 13.875 1.038 1 94.5 103 LEU B O 1
ATOM 1777 N N . SER B 1 104 ? -14.773 15.102 2.758 1 96.06 104 SER B N 1
ATOM 1778 C CA . SER B 1 104 ? -14.938 13.922 3.596 1 96.06 104 SER B CA 1
ATOM 1779 C C . SER B 1 104 ? -16.203 14.023 4.453 1 96.06 104 SER B C 1
ATOM 1781 O O . SER B 1 104 ? -16.828 15.086 4.52 1 96.06 104 SER B O 1
ATOM 1783 N N . ALA B 1 105 ? -16.609 12.898 4.996 1 96.44 105 ALA B N 1
ATOM 1784 C CA . ALA B 1 105 ? -17.797 12.836 5.859 1 96.44 105 ALA B CA 1
ATOM 1785 C C . ALA B 1 105 ? -17.438 13.219 7.293 1 96.44 105 ALA B C 1
ATOM 1787 O O . ALA B 1 105 ? -18.328 13.359 8.141 1 96.44 105 ALA B O 1
ATOM 1788 N N . GLY B 1 106 ? -16.156 13.344 7.633 1 93.94 106 GLY B N 1
ATOM 1789 C CA . GLY B 1 106 ? -15.68 13.727 8.953 1 93.94 106 GLY B CA 1
ATOM 1790 C C . GLY B 1 106 ? -14.234 13.336 9.203 1 93.94 106 GLY B C 1
ATOM 1791 O O . GLY B 1 106 ? -13.641 12.594 8.422 1 93.94 106 GLY B O 1
ATOM 1792 N N . TRP B 1 107 ? -13.68 13.969 10.242 1 92.12 107 TRP B N 1
ATOM 1793 C CA . TRP B 1 107 ? -12.305 13.648 10.617 1 92.12 107 TRP B CA 1
ATOM 1794 C C . TRP B 1 107 ? -12.086 13.859 12.109 1 92.12 107 TRP B C 1
ATOM 1796 O O . TRP B 1 107 ? -12.844 14.578 12.766 1 92.12 107 TRP B O 1
ATOM 1806 N N . THR B 1 108 ? -11.141 13.117 12.656 1 90.62 108 THR B N 1
ATOM 1807 C CA . THR B 1 108 ? -10.789 13.234 14.07 1 90.62 108 THR B CA 1
ATOM 1808 C C . THR B 1 108 ? -9.273 13.227 14.25 1 90.62 108 THR B C 1
ATOM 1810 O O . THR B 1 108 ? -8.539 12.805 13.359 1 90.62 108 THR B O 1
ATOM 1813 N N . VAL B 1 109 ? -8.805 13.812 15.32 1 86.81 109 VAL B N 1
ATOM 1814 C CA . VAL B 1 109 ? -7.414 13.75 15.75 1 86.81 109 VAL B CA 1
ATOM 1815 C C . VAL B 1 109 ? -7.32 13.016 17.078 1 86.81 109 VAL B C 1
ATOM 1817 O O . VAL B 1 109 ? -8.086 13.297 18.016 1 86.81 109 VAL B O 1
ATOM 1820 N N . HIS B 1 110 ? -6.594 11.945 17.016 1 82.94 110 HIS B N 1
ATOM 1821 C CA . HIS B 1 110 ? -6.387 11.195 18.25 1 82.94 110 HIS B CA 1
ATOM 1822 C C . HIS B 1 110 ? -4.934 11.281 18.703 1 82.94 110 HIS B C 1
ATOM 1824 O O . HIS B 1 110 ? -4.016 11.211 17.891 1 82.94 110 HIS B O 1
ATOM 1830 N N . ASN B 1 111 ? -4.758 11.766 19.969 1 72.38 111 ASN B N 1
ATOM 1831 C CA . ASN B 1 111 ? -3.432 11.695 20.578 1 72.38 111 ASN B CA 1
ATOM 1832 C C . ASN B 1 111 ? -3.109 10.281 21.062 1 72.38 111 ASN B C 1
ATOM 1834 O O . ASN B 1 111 ? -3.912 9.664 21.75 1 72.38 111 ASN B O 1
ATOM 1838 N N . HIS B 1 112 ? -2.445 9.477 20.25 1 53.06 112 HIS B N 1
ATOM 1839 C CA . HIS B 1 112 ? -2.156 8.102 20.641 1 53.06 112 HIS B CA 1
ATOM 1840 C C . HIS B 1 112 ? -0.678 7.922 20.969 1 53.06 112 HIS B C 1
ATOM 1842 O O . HIS B 1 112 ? 0.189 8.242 20.156 1 53.06 112 HIS B O 1
ATOM 1848 N N . GLU B 1 113 ? -0.439 7.035 22.016 1 52.75 113 GLU B N 1
ATOM 1849 C CA . GLU B 1 113 ? 0.83 6.512 22.516 1 52.75 113 GLU B CA 1
ATOM 1850 C C . GLU B 1 113 ? 1.99 7.43 22.141 1 52.75 113 GLU B C 1
ATOM 1852 O O . GLU B 1 113 ? 2.998 6.98 21.594 1 52.75 113 GLU B O 1
ATOM 1857 N N . GLY B 1 114 ? 1.923 8.617 22.344 1 57.34 114 GLY B N 1
ATOM 1858 C CA . GLY B 1 114 ? 3.076 9.477 22.125 1 57.34 114 GLY B CA 1
ATOM 1859 C C . GLY B 1 114 ? 3.15 10.031 20.719 1 57.34 114 GLY B C 1
ATOM 1860 O O . GLY B 1 114 ? 4.121 10.695 20.359 1 57.34 114 GLY B O 1
ATOM 1861 N N . GLY B 1 115 ? 2.018 9.641 19.938 1 69.25 115 GLY B N 1
ATOM 1862 C CA . GLY B 1 115 ? 1.967 10.258 18.625 1 69.25 115 GLY B CA 1
ATOM 1863 C C . GLY B 1 115 ? 0.578 10.727 18.234 1 69.25 115 GLY B C 1
ATOM 1864 O O . GLY B 1 115 ? -0.341 10.703 19.062 1 69.25 115 GLY B O 1
ATOM 1865 N N . LYS B 1 116 ? 0.468 11.523 17.25 1 82 116 LYS B N 1
ATOM 1866 C CA . LYS B 1 116 ? -0.774 12.102 16.734 1 82 116 LYS B CA 1
ATOM 1867 C C . LYS B 1 116 ? -1.265 11.344 15.508 1 82 116 LYS B C 1
ATOM 1869 O O . LYS B 1 116 ? -0.472 10.992 14.633 1 82 116 LYS B O 1
ATOM 1874 N N . GLN B 1 117 ? -2.514 10.914 15.703 1 89 117 GLN B N 1
ATOM 1875 C CA . GLN B 1 117 ? -3.141 10.273 14.555 1 89 117 GLN B CA 1
ATOM 1876 C C . GLN B 1 117 ? -4.324 11.086 14.039 1 89 117 GLN B C 1
ATOM 1878 O O . GLN B 1 117 ? -5.215 11.445 14.812 1 89 117 GLN B O 1
ATOM 1883 N N . VAL B 1 118 ? -4.281 11.453 12.805 1 90.81 118 VAL B N 1
ATOM 1884 C CA . VAL B 1 118 ? -5.422 12.078 12.141 1 90.81 118 VAL B CA 1
ATOM 1885 C C . VAL B 1 118 ? -6.191 11.039 11.336 1 90.81 118 VAL B C 1
ATOM 1887 O O . VAL B 1 118 ? -5.605 10.328 10.508 1 90.81 118 VAL B O 1
ATOM 1890 N N . ARG B 1 119 ? -7.504 10.961 11.594 1 94.38 119 ARG B N 1
ATOM 1891 C CA . ARG B 1 119 ? -8.367 10 10.914 1 94.38 119 ARG B CA 1
ATOM 1892 C C . ARG B 1 119 ? -9.469 10.703 10.125 1 94.38 119 ARG B C 1
ATOM 1894 O O . ARG B 1 119 ? -10.172 11.555 10.664 1 94.38 119 ARG B O 1
ATOM 1901 N N . VAL B 1 120 ? -9.602 10.359 8.891 1 95.94 120 VAL B N 1
ATOM 1902 C CA . VAL B 1 120 ? -10.594 10.977 8.016 1 95.94 120 VAL B CA 1
ATOM 1903 C C . VAL B 1 120 ? -11.539 9.906 7.484 1 95.94 120 VAL B C 1
ATOM 1905 O O . VAL B 1 120 ? -11.102 8.875 6.969 1 95.94 120 VAL B O 1
ATOM 1908 N N . ARG B 1 121 ? -12.781 10.109 7.66 1 97.75 121 ARG B N 1
ATOM 1909 C CA . ARG B 1 121 ? -13.812 9.281 7.047 1 97.75 121 ARG B CA 1
ATOM 1910 C C . ARG B 1 121 ? -14.242 9.852 5.699 1 97.75 121 ARG B C 1
ATOM 1912 O O . ARG B 1 121 ? -14.836 10.93 5.641 1 97.75 121 ARG B O 1
ATOM 1919 N N . LEU B 1 122 ? -13.984 9.117 4.668 1 97.69 122 LEU B N 1
ATOM 1920 C CA . LEU B 1 122 ? -14.391 9.586 3.346 1 97.69 122 LEU B CA 1
ATOM 1921 C C . LEU B 1 122 ? -15.898 9.445 3.154 1 97.69 122 LEU B C 1
ATOM 1923 O O . LEU B 1 122 ? -16.547 8.641 3.834 1 97.69 122 LEU B O 1
ATOM 1927 N N . HIS B 1 123 ? -16.453 10.273 2.154 1 96.62 123 HIS B N 1
ATOM 1928 C CA . HIS B 1 123 ? -17.828 10.023 1.731 1 96.62 123 HIS B CA 1
ATOM 1929 C C . HIS B 1 123 ? -17.984 8.617 1.156 1 96.62 123 HIS B C 1
ATOM 1931 O O . HIS B 1 123 ? -17.031 8.062 0.599 1 96.62 123 HIS B O 1
ATOM 1937 N N . PRO B 1 124 ? -19.188 8.117 1.372 1 95.06 124 PRO B N 1
ATOM 1938 C CA . PRO B 1 124 ? -19.391 6.816 0.721 1 95.06 124 PRO B CA 1
ATOM 1939 C C . PRO B 1 124 ? -19.172 6.875 -0.789 1 95.06 124 PRO B C 1
ATOM 1941 O O . PRO B 1 124 ? -19.547 7.855 -1.434 1 95.06 124 PRO B O 1
ATOM 1944 N N . CYS B 1 125 ? -18.5 5.934 -1.278 1 94.25 125 CYS B N 1
ATOM 1945 C CA . CYS B 1 125 ? -18.234 5.863 -2.711 1 94.25 125 CYS B CA 1
ATOM 1946 C C . CYS B 1 125 ? -19.469 5.414 -3.471 1 94.25 125 CYS B C 1
ATOM 1948 O O . CYS B 1 125 ? -20.031 4.348 -3.188 1 94.25 125 CYS B O 1
ATOM 1950 N N . PRO B 1 126 ? -19.812 6.207 -4.512 1 89.62 126 PRO B N 1
ATOM 1951 C CA . PRO B 1 126 ? -21 5.809 -5.289 1 89.62 126 PRO B CA 1
ATOM 1952 C C . PRO B 1 126 ? -20.812 4.461 -5.984 1 89.62 126 PRO B C 1
ATOM 1954 O O . PRO B 1 126 ? -19.781 4.234 -6.637 1 89.62 126 PRO B O 1
ATOM 1957 N N . GLY B 1 127 ? -21.75 3.525 -5.891 1 84.75 127 GLY B N 1
ATOM 1958 C CA . GLY B 1 127 ? -21.781 2.281 -6.641 1 84.75 127 GLY B CA 1
ATOM 1959 C C . GLY B 1 127 ? -20.781 1.259 -6.137 1 84.75 127 GLY B C 1
ATOM 1960 O O . GLY B 1 127 ? -20.641 0.177 -6.711 1 84.75 127 GLY B O 1
ATOM 1961 N N . ALA B 1 128 ? -20 1.717 -5.16 1 77.81 128 ALA B N 1
ATOM 1962 C CA . ALA B 1 128 ? -18.906 0.831 -4.754 1 77.81 128 ALA B CA 1
ATOM 1963 C C . ALA B 1 128 ? -19.328 -0.052 -3.582 1 77.81 128 ALA B C 1
ATOM 1965 O O . ALA B 1 128 ? -20.141 0.359 -2.744 1 77.81 128 ALA B O 1
ATOM 1966 N N . THR B 1 129 ? -18.984 -1.386 -3.732 1 74 129 THR B N 1
ATOM 1967 C CA . THR B 1 129 ? -18.891 -2.268 -2.572 1 74 129 THR B CA 1
ATOM 1968 C C . THR B 1 129 ? -17.531 -2.945 -2.508 1 74 129 THR B C 1
ATOM 1970 O O . THR B 1 129 ? -17.125 -3.637 -3.447 1 74 129 THR B O 1
ATOM 1973 N N . ALA B 1 130 ? -16.812 -2.562 -1.389 1 77.06 130 ALA B N 1
ATOM 1974 C CA . ALA B 1 130 ? -15.492 -3.156 -1.256 1 77.06 130 ALA B CA 1
ATOM 1975 C C . ALA B 1 130 ? -15.547 -4.672 -1.433 1 77.06 130 ALA B C 1
ATOM 1977 O O . ALA B 1 130 ? -16.5 -5.32 -0.99 1 77.06 130 ALA B O 1
ATOM 1978 N N . ALA B 1 131 ? -14.562 -5.125 -2.174 1 72.69 131 ALA B N 1
ATOM 1979 C CA . ALA B 1 131 ? -14.445 -6.578 -2.27 1 72.69 131 ALA B CA 1
ATOM 1980 C C . ALA B 1 131 ? -14.32 -7.207 -0.885 1 72.69 131 ALA B C 1
ATOM 1982 O O . ALA B 1 131 ? -13.93 -6.539 0.075 1 72.69 131 ALA B O 1
ATOM 1983 N N . GLU B 1 132 ? -15.023 -8.336 -0.597 1 64.31 132 GLU B N 1
ATOM 1984 C CA . GLU B 1 132 ? -14.984 -9 0.702 1 64.31 132 GLU B CA 1
ATOM 1985 C C . GLU B 1 132 ? -13.648 -9.695 0.929 1 64.31 132 GLU B C 1
ATOM 1987 O O . GLU B 1 132 ? -13.055 -10.227 -0.012 1 64.31 132 GLU B O 1
ATOM 1992 N N . SER B 1 133 ? -12.984 -9.43 2.131 1 60.34 133 SER B N 1
ATOM 1993 C CA . SER B 1 133 ? -11.82 -10.211 2.529 1 60.34 133 SER B CA 1
ATOM 1994 C C . SER B 1 133 ? -12.195 -11.664 2.797 1 60.34 133 SER B C 1
ATOM 1996 O O . SER B 1 133 ? -13.297 -11.953 3.266 1 60.34 133 SER B O 1
ATOM 1998 N N . GLY B 1 134 ? -12.297 -12.539 1.947 1 49.75 134 GLY B N 1
ATOM 1999 C CA . GLY B 1 134 ? -12.695 -13.922 2.17 1 49.75 134 GLY B CA 1
ATOM 2000 C C . GLY B 1 134 ? -12.32 -14.438 3.547 1 49.75 134 GLY B C 1
ATOM 2001 O O . GLY B 1 134 ? -12.445 -15.633 3.824 1 49.75 134 GLY B O 1
ATOM 2002 N N . THR B 1 135 ? -11.562 -13.891 4.402 1 46.25 135 THR B N 1
ATOM 2003 C CA . THR B 1 135 ? -11.18 -14.578 5.629 1 46.25 135 THR B CA 1
ATOM 2004 C C . THR B 1 135 ? -12.297 -14.484 6.672 1 46.25 135 THR B C 1
ATOM 2006 O O . THR B 1 135 ? -12.594 -13.398 7.172 1 46.25 135 THR B O 1
ATOM 2009 N N . SER B 1 136 ? -13.492 -15.195 6.477 1 37.72 136 SER B N 1
ATOM 2010 C CA . SER B 1 136 ? -14.336 -15.359 7.652 1 37.72 136 SER B CA 1
ATOM 2011 C C . SER B 1 136 ? -13.539 -15.906 8.828 1 37.72 136 SER B C 1
ATOM 2013 O O . SER B 1 136 ? -13.07 -17.047 8.797 1 37.72 136 SER B O 1
ATOM 2015 N N . ARG B 1 137 ? -12.742 -15.148 9.523 1 34.94 137 ARG B N 1
ATOM 2016 C CA . ARG B 1 137 ? -12.266 -15.625 10.812 1 34.94 137 ARG B CA 1
ATOM 2017 C C . ARG B 1 137 ? -13.422 -16.141 11.672 1 34.94 137 ARG B C 1
ATOM 2019 O O . ARG B 1 137 ? -14.227 -15.352 12.164 1 34.94 137 ARG B O 1
ATOM 2026 N N . GLU B 1 138 ? -14.102 -17.203 11.391 1 32.19 138 GLU B N 1
ATOM 2027 C CA . GLU B 1 138 ? -14.883 -17.875 12.43 1 32.19 138 GLU B CA 1
ATOM 2028 C C . GLU B 1 138 ? -14.07 -18.047 13.711 1 32.19 138 GLU B C 1
ATOM 2030 O O . GLU B 1 138 ? -12.961 -18.594 13.68 1 32.19 138 GLU B O 1
ATOM 2035 N N . ASP B 1 139 ? -14.172 -17.141 14.664 1 33.75 139 ASP B N 1
ATOM 2036 C CA . ASP B 1 139 ? -13.891 -17.375 16.078 1 33.75 139 ASP B CA 1
ATOM 2037 C C . ASP B 1 139 ? -14.234 -18.812 16.469 1 33.75 139 ASP B C 1
ATOM 2039 O O . ASP B 1 139 ? -15.398 -19.219 16.391 1 33.75 139 ASP B O 1
ATOM 2043 N N . ALA B 1 140 ? -13.469 -19.875 16.234 1 32.38 140 ALA B N 1
ATOM 2044 C CA . ALA B 1 140 ? -13.625 -21.125 16.969 1 32.38 140 ALA B CA 1
ATOM 2045 C C . ALA B 1 140 ? -13.93 -20.859 18.438 1 32.38 140 ALA B C 1
ATOM 2047 O O . ALA B 1 140 ? -13.109 -20.281 19.156 1 32.38 140 ALA B O 1
ATOM 2048 N N . ALA B 1 141 ? -15.227 -20.75 18.969 1 29.23 141 ALA B N 1
ATOM 2049 C CA . ALA B 1 141 ? -15.57 -21.141 20.328 1 29.23 141 ALA B CA 1
ATOM 2050 C C . ALA B 1 141 ? -15.164 -22.594 20.609 1 29.23 141 ALA B C 1
ATOM 2052 O O . ALA B 1 141 ? -15.328 -23.469 19.766 1 29.23 141 ALA B O 1
#

Foldseek 3Di:
DDKDKDKDKFFQDPCRLVVQLVVVLVVVVVQPFDDPVLSVLVSLLSSLQSVLCNVVDGTIKMWMWIDAFQKIKIKIKDPALPDPPVPPPCSSPPVSVVSLVVFFPDKDWDDPPSIIMIMTIGPGGPPTTGDDPPPPPPPPD/DDKDKDKDKFFQDPCRLVVQLVVVLVVVVVQPFDDPVLSVLVSLLSSLQSVLCNVVDGTIKMWMWIDAFQKIKIKIKDPQLADPPPPPPCSSPPVSVVSLVVFFPDKDWDDPPSIIMIMTIGPGGPPTTGDDPPPPPPPPD

Secondary structure (DSSP, 8-state):
-PPEEEEEEEE-STTHHHHHHHHHHHHHHHTT---HHHHHHHHHHHHHHHHHHHHH--SEEEEEEEEETTEEEEEEEE---S------GGGS-HHHHHHHHHHEEEEEEEEETTEEEEEEEEPPPTT--PPP---------/-PPEEEEEEEE-STTHHHHHHHHHHHHHHHTT---HHHHHHHHHHHHHHHHHHHHH--SEEEEEEEEETTEEEEEEEE---S------GGGS-HHHHHHHHHHEEEEEEEEETTEEEEEEEEPPPTT--PPP---------

Sequence (282 aa):
MSALTAHLDVPLNQGAPGTARRAVVAVLLGWGFRDPEWLDAAAVVVSELVTNAVRHGGGCVALHVEAHGERVMVSVADGSSVVPRRRDPDDVGGRGIALIEALSAGWTVHNHEGGKQVRVRLHPCPGATAAESGTSREDAAMSALTAHLDVPLNQGAPGTARRAVVAVLLGWGFRDPEWLDAAAVVVSELVTNAVRHGGGCVALHVEAHGERVMVSVADGSSVVPRRRDPDDVGGRGIALIEALSAGWTVHNHEGGKQVRVRLHPCPGATAAESGTSREDAA

Radius of gyration: 19.02 Å; Cα contacts (8 Å, |Δi|>4): 601; chains: 2; bounding box: 44×57×46 Å

Organism: Actinoplanes teichomyceticus (NCBI:txid1867)